Protein AF-A0A919IZ77-F1 (afdb_monomer_lite)

Foldseek 3Di:
DDDFDFDLPPDDDDDDDDDDDDDDPADQADEPCSPVPVVVVQQQVQVCVLPVFFDRKHWNHWYADPQGTKTKIWGWGQDPVRDIWIWIFMWDADPNGTHTQSTITTHHPPDDAKEWEQDDPQSQKIKIFHSPFWKWKFLDWDADPVQHIDTDTDTDDDDSRIDIDGHDRDHQADRMFMDRVQHGHYHSNLVVSQDPVGLVVLAAEEEAPPFDPPPPLDLVPPVPDDPSQHDDGDSPARWYWYWYAWPVRATKTWIWDDHHQFTWIWMDTNDSDIDTQHTDGGPDWQWGQDPPQRFIKTFDVQKWKWWDQPPDDIHGAPDRIHGHGSSTQKMWIGHDVHDIDMDGD

Organism: NCBI:txid113564

Sequence (345 aa):
MLAAGAVALGVAPAAVWRGATAVEPEPSAPGDLGQDREFLGRARKAWTTGFESGSRPRVLWAGHTPAGPAALLTQTAVLGDGRRHSVQGWVRTTGGKLRAVGVVRLVPPGTVVPSALLLGAQRDSLVLADLGRPVELSQDFGIDPAGRPVRNWAPVTSAEGVSIIRLPARTGRLRFGLRSGTERVEIDDLGEMATPTSPGDRRLDRTLPGAGAATGWDVSKLPGYDDPYGYQVQPDLPSWYVRGTLPDRRPLVVQTVPADDGARAFYFLGSGTPHYAGFRPAGEFLRLRLPDQLGIIVGYLNGALRYRAGGGDWLPATGDAALLPAATAQVEITPRGGQPFVTVV

Radius of gyration: 24.14 Å; chains: 1; bounding box: 52×42×70 Å

Secondary structure (DSSP, 8-state):
-----------PPPPP---------PPPPSSTTTT-HHHHHHHHHHHHHH--SSSPPEEEEEE--TTS-EEEEEEEEE-TTS-EEEEEEEEEEETTEEEE-S--EEESTT----EEEEESTT--EEEEE-TTS--EEE---EE-TTS-EE---EEPP-BTTEEEEEPPP-TT----EEEETTEEPEETTHHHHS-SS-TTTTEEEEE-TT----TT--GGGSTT---TT-----TTSPEEEEEEE-TTS-EEEEEEEEETTEEEEEEEESSS-EEEEEEEETTPPEEEEPSTT--EEEE-TT-EEEEEETTS--EEE-SSEEEE-TTEEEEEEE-TTS--EEEE-

Structure (mmCIF, N/CA/C/O backbone):
data_AF-A0A919IZ77-F1
#
_entry.id   AF-A0A919IZ77-F1
#
loop_
_atom_site.group_PDB
_atom_site.id
_atom_site.type_symbol
_atom_site.label_atom_id
_atom_site.label_alt_id
_atom_site.label_comp_id
_atom_site.label_asym_id
_atom_site.label_entity_id
_atom_site.label_seq_id
_atom_site.pdbx_PDB_ins_code
_atom_site.Cartn_x
_atom_site.Cartn_y
_atom_site.Cartn_z
_atom_site.occupancy
_atom_site.B_iso_or_equiv
_atom_site.auth_seq_id
_atom_site.auth_comp_id
_atom_site.auth_asym_id
_atom_site.auth_atom_id
_atom_site.pdbx_PDB_model_num
ATOM 1 N N . MET A 1 1 ? 15.278 17.769 1.092 1.00 24.81 1 MET A N 1
ATOM 2 C CA . MET A 1 1 ? 14.915 16.364 0.812 1.00 24.81 1 MET A CA 1
ATOM 3 C C . MET A 1 1 ? 13.570 16.371 0.107 1.00 24.81 1 MET A C 1
ATOM 5 O O . MET A 1 1 ? 12.566 16.640 0.749 1.00 24.81 1 MET A O 1
ATOM 9 N N . LEU A 1 2 ? 13.560 16.215 -1.217 1.00 25.48 2 LEU A N 1
ATOM 10 C CA . LEU A 1 2 ? 12.326 16.063 -1.992 1.00 25.48 2 LEU A CA 1
ATOM 11 C C . LEU A 1 2 ? 11.955 14.580 -1.945 1.00 25.48 2 LEU A C 1
ATOM 13 O O . LEU A 1 2 ? 12.723 13.757 -2.433 1.00 25.48 2 LEU A O 1
ATOM 17 N N . ALA A 1 3 ? 10.831 14.243 -1.317 1.00 27.14 3 ALA A N 1
ATOM 18 C CA . ALA A 1 3 ? 10.291 12.891 -1.367 1.00 27.14 3 ALA A CA 1
ATOM 19 C C . ALA A 1 3 ? 9.882 12.577 -2.816 1.00 27.14 3 ALA A C 1
ATOM 21 O O . ALA A 1 3 ? 9.116 13.333 -3.420 1.00 27.14 3 ALA A O 1
ATOM 22 N N . ALA A 1 4 ? 10.414 11.492 -3.381 1.00 33.53 4 ALA A N 1
ATOM 23 C CA . ALA A 1 4 ? 9.956 10.946 -4.651 1.00 33.53 4 ALA A CA 1
ATOM 24 C C . ALA A 1 4 ? 8.556 10.352 -4.437 1.00 33.53 4 ALA A C 1
ATOM 26 O O . ALA A 1 4 ? 8.413 9.223 -3.985 1.00 33.53 4 ALA A O 1
ATOM 27 N N . GLY A 1 5 ? 7.515 11.148 -4.674 1.00 32.53 5 GLY A N 1
ATOM 28 C CA . GLY A 1 5 ? 6.141 10.658 -4.684 1.00 32.53 5 GLY A CA 1
ATOM 29 C C . GLY A 1 5 ? 5.803 10.084 -6.055 1.00 32.53 5 GLY A C 1
ATOM 30 O O . GLY A 1 5 ? 5.879 10.808 -7.049 1.00 32.53 5 GLY A O 1
ATOM 31 N N . ALA A 1 6 ? 5.395 8.817 -6.122 1.00 37.06 6 ALA A N 1
ATOM 32 C CA . ALA A 1 6 ? 4.696 8.298 -7.290 1.00 37.06 6 ALA A CA 1
ATOM 33 C C . ALA A 1 6 ? 3.378 9.055 -7.467 1.00 37.06 6 ALA A C 1
ATOM 35 O O . ALA A 1 6 ? 2.433 8.910 -6.691 1.00 37.06 6 ALA A O 1
ATOM 36 N N . VAL A 1 7 ? 3.312 9.885 -8.503 1.00 36.78 7 VAL A N 1
ATOM 37 C CA . VAL A 1 7 ? 2.052 10.452 -8.970 1.00 36.78 7 VAL A CA 1
ATOM 38 C C . VAL A 1 7 ? 1.487 9.464 -9.979 1.00 36.78 7 VAL A C 1
ATOM 40 O O . VAL A 1 7 ? 2.005 9.342 -11.086 1.00 36.78 7 VAL A O 1
ATOM 43 N N . ALA A 1 8 ? 0.414 8.764 -9.608 1.00 36.97 8 ALA A N 1
ATOM 44 C CA . ALA A 1 8 ? -0.431 8.096 -10.587 1.00 36.97 8 ALA A CA 1
ATOM 45 C C . ALA A 1 8 ? -1.096 9.189 -11.435 1.00 36.97 8 ALA A C 1
ATOM 47 O O . ALA A 1 8 ? -2.108 9.773 -11.046 1.00 36.97 8 ALA A O 1
ATOM 48 N N . LEU A 1 9 ? -0.475 9.532 -12.563 1.00 38.06 9 LEU A N 1
ATOM 49 C CA . LEU A 1 9 ? -1.068 10.440 -13.531 1.00 38.06 9 LEU A CA 1
ATOM 50 C C . LEU A 1 9 ? -2.248 9.707 -14.173 1.00 38.06 9 LEU A C 1
ATOM 52 O O . LEU A 1 9 ? -2.076 8.884 -15.068 1.00 38.06 9 LEU A O 1
ATOM 56 N N . GLY A 1 10 ? -3.459 9.996 -13.691 1.00 29.78 10 GLY A N 1
ATOM 57 C CA . GLY A 1 10 ? -4.664 9.734 -14.467 1.00 29.78 10 GLY A CA 1
ATOM 58 C C . GLY A 1 10 ? -4.493 10.408 -15.824 1.00 29.78 10 GLY A C 1
ATOM 59 O O . GLY A 1 10 ? -4.167 11.594 -15.882 1.00 29.78 10 GLY A O 1
ATOM 60 N N . VAL A 1 11 ? -4.622 9.635 -16.902 1.00 33.50 11 VAL A N 1
ATOM 61 C CA . VAL A 1 11 ? -4.374 10.094 -18.272 1.00 33.50 11 VAL A CA 1
ATOM 62 C C . VAL A 1 11 ? -5.357 11.222 -18.604 1.00 33.50 11 VAL A C 1
ATOM 64 O O . VAL A 1 11 ? -6.510 10.972 -18.948 1.00 33.50 11 VAL A O 1
ATOM 67 N N . ALA A 1 12 ? -4.925 12.473 -18.456 1.00 30.59 12 ALA A N 1
ATOM 68 C CA . ALA A 1 12 ? -5.632 13.643 -18.963 1.00 30.59 12 ALA A CA 1
ATOM 69 C C . ALA A 1 12 ? -5.233 13.877 -20.435 1.00 30.59 12 ALA A C 1
ATOM 71 O O . ALA A 1 12 ? -4.101 13.559 -20.809 1.00 30.59 12 ALA A O 1
ATOM 72 N N . PRO A 1 13 ? -6.129 14.412 -21.286 1.00 33.44 13 PRO A N 1
ATOM 73 C CA . PRO A 1 13 ? -5.848 14.585 -22.708 1.00 33.44 13 PRO A CA 1
ATOM 74 C C . PRO A 1 13 ? -4.712 15.588 -22.963 1.00 33.44 13 PRO A C 1
ATOM 76 O O . PRO A 1 13 ? -4.529 16.565 -22.235 1.00 33.44 13 PRO A O 1
ATOM 79 N N . ALA A 1 14 ? -3.947 15.297 -24.017 1.00 36.03 14 ALA A N 1
ATOM 80 C CA . ALA A 1 14 ? -2.651 15.874 -24.345 1.00 36.03 14 ALA A CA 1
ATOM 81 C C . ALA A 1 14 ? -2.673 17.389 -24.615 1.00 36.03 14 ALA A C 1
ATOM 83 O O . ALA A 1 14 ? -3.416 17.884 -25.462 1.00 36.03 14 ALA A O 1
ATOM 84 N N . ALA A 1 15 ? -1.764 18.115 -23.960 1.00 32.59 15 ALA A N 1
ATOM 85 C CA . ALA A 1 15 ? -1.297 19.415 -24.429 1.00 32.59 15 ALA A CA 1
ATOM 86 C C . ALA A 1 15 ? -0.142 19.208 -25.426 1.00 32.59 15 ALA A C 1
ATOM 88 O O . ALA A 1 15 ? 0.755 18.398 -25.193 1.00 32.59 15 ALA A O 1
ATOM 89 N N . VAL A 1 16 ? -0.176 19.931 -26.546 1.00 31.88 16 VAL A N 1
ATOM 90 C CA . VAL A 1 16 ? 0.805 19.846 -27.641 1.00 31.88 16 VAL A CA 1
ATOM 91 C C . VAL A 1 16 ? 2.065 20.647 -27.284 1.00 31.88 16 VAL A C 1
ATOM 93 O O . VAL A 1 16 ? 1.973 21.848 -27.043 1.00 31.88 16 VAL A O 1
ATOM 96 N N . TRP A 1 17 ? 3.249 20.022 -27.315 1.00 39.59 17 TRP A N 1
ATOM 97 C CA . TRP A 1 17 ? 4.538 20.673 -27.012 1.00 39.59 17 TRP A CA 1
ATOM 98 C C . TRP A 1 17 ? 5.604 20.360 -28.078 1.00 39.59 17 TRP A C 1
ATOM 100 O O . TRP A 1 17 ? 5.714 19.223 -28.534 1.00 39.59 17 TRP A O 1
ATOM 110 N N . ARG A 1 18 ? 6.390 21.368 -28.500 1.00 35.78 18 ARG A N 1
ATOM 111 C CA . ARG A 1 18 ? 7.425 21.252 -29.556 1.00 35.78 18 ARG A CA 1
ATOM 112 C C . ARG A 1 18 ? 8.800 20.881 -28.982 1.00 35.78 18 ARG A C 1
ATOM 114 O O . ARG A 1 18 ? 9.203 21.407 -27.950 1.00 35.78 18 ARG A O 1
ATOM 121 N N . GLY A 1 19 ? 9.492 19.971 -29.673 1.00 36.22 19 GLY A N 1
ATOM 122 C CA . GLY A 1 19 ? 10.667 19.244 -29.182 1.00 36.22 19 GLY A CA 1
ATOM 123 C C . GLY A 1 19 ? 12.045 19.871 -29.421 1.00 36.22 19 GLY A C 1
ATOM 124 O O . GLY A 1 19 ? 12.189 20.949 -29.991 1.00 36.22 19 GLY A O 1
ATOM 125 N N . ALA A 1 20 ? 13.065 19.120 -28.997 1.00 34.06 20 ALA A N 1
ATOM 126 C CA . ALA A 1 20 ? 14.478 19.350 -29.279 1.00 34.06 20 ALA A CA 1
ATOM 127 C C . ALA A 1 20 ? 15.134 18.039 -29.750 1.00 34.06 20 ALA A C 1
ATOM 129 O O . ALA A 1 20 ? 14.910 16.976 -29.166 1.00 34.06 20 ALA A O 1
ATOM 130 N N . THR A 1 21 ? 15.946 18.132 -30.803 1.00 43.16 21 THR A N 1
ATOM 131 C CA . THR A 1 21 ? 16.710 17.040 -31.422 1.00 43.16 21 THR A CA 1
ATOM 132 C C . THR A 1 21 ? 18.207 17.173 -31.156 1.00 43.16 21 THR A C 1
ATOM 134 O O . THR A 1 21 ? 18.802 18.183 -31.520 1.00 43.16 21 THR A O 1
ATOM 137 N N . ALA A 1 22 ? 18.811 16.098 -30.649 1.00 39.00 22 ALA A N 1
ATOM 138 C CA . ALA A 1 22 ? 20.124 15.586 -31.049 1.00 39.00 22 ALA A CA 1
ATOM 139 C C . ALA A 1 22 ? 20.137 14.078 -30.732 1.00 39.00 22 ALA A C 1
ATOM 141 O O . ALA A 1 22 ? 19.732 13.674 -29.642 1.00 39.00 22 ALA A O 1
ATOM 142 N N . VAL A 1 23 ? 20.515 13.238 -31.700 1.00 46.69 23 VAL A N 1
ATOM 143 C CA . VAL A 1 23 ? 20.646 11.784 -31.516 1.00 46.69 23 VAL A CA 1
ATOM 144 C C . VAL A 1 23 ? 22.128 11.492 -31.328 1.00 46.69 23 VAL A C 1
ATOM 146 O O . VAL A 1 23 ? 22.841 11.278 -32.304 1.00 46.69 23 VAL A O 1
ATOM 149 N N . GLU A 1 24 ? 22.603 11.516 -30.085 1.00 50.25 24 GLU A N 1
ATOM 150 C CA . GLU A 1 24 ? 23.851 10.819 -29.772 1.00 50.25 24 GLU A CA 1
ATOM 151 C C . GLU A 1 24 ? 23.646 9.310 -29.990 1.00 50.25 24 GLU A C 1
ATOM 153 O O . GLU A 1 24 ? 22.543 8.800 -29.738 1.00 50.25 24 GLU A O 1
ATOM 158 N N . PRO A 1 25 ? 24.666 8.581 -30.481 1.00 55.47 25 PRO A N 1
ATOM 159 C CA . PRO A 1 25 ? 24.618 7.130 -30.519 1.00 55.47 25 PRO A CA 1
ATOM 160 C C . PRO A 1 25 ? 24.459 6.618 -29.087 1.00 55.47 25 PRO A C 1
ATOM 162 O O . PRO A 1 25 ? 25.334 6.781 -28.240 1.00 55.47 25 PRO A O 1
ATOM 165 N N . GLU A 1 26 ? 23.295 6.038 -28.815 1.00 64.88 26 GLU A N 1
ATOM 166 C CA . GLU A 1 26 ? 22.989 5.472 -27.510 1.00 64.88 26 GLU A CA 1
ATOM 167 C C . GLU A 1 26 ? 23.946 4.301 -27.244 1.00 64.88 26 GLU A C 1
ATOM 169 O O . GLU A 1 26 ? 24.077 3.427 -28.111 1.00 64.88 26 GLU A O 1
ATOM 174 N N . PRO A 1 27 ? 24.601 4.245 -26.070 1.00 73.50 27 PRO A N 1
ATOM 175 C CA . PRO A 1 27 ? 25.315 3.045 -25.671 1.00 73.50 27 PRO A CA 1
ATOM 176 C C . PRO A 1 27 ? 24.337 1.870 -25.654 1.00 73.50 27 PRO A C 1
ATOM 178 O O . PRO A 1 27 ? 23.147 2.037 -25.365 1.00 73.50 27 PRO A O 1
ATOM 181 N N . SER A 1 28 ? 24.837 0.680 -25.973 1.00 80.81 28 SER A N 1
ATOM 182 C CA . SER A 1 28 ? 24.035 -0.531 -25.879 1.00 80.81 28 SER A CA 1
ATOM 183 C C . SER A 1 28 ? 23.464 -0.695 -24.480 1.00 80.81 28 SER A C 1
ATOM 185 O O . SER A 1 28 ? 24.184 -0.519 -23.492 1.00 80.81 28 SER A O 1
ATOM 187 N N . ALA A 1 29 ? 22.182 -1.042 -24.403 1.00 88.38 29 ALA A N 1
ATOM 188 C CA . ALA A 1 29 ? 21.572 -1.351 -23.125 1.00 88.38 29 ALA A CA 1
ATOM 189 C C . ALA A 1 29 ? 22.149 -2.677 -22.589 1.00 88.38 29 ALA A C 1
ATOM 191 O O . ALA A 1 29 ? 22.508 -3.543 -23.388 1.00 88.38 29 ALA A O 1
ATOM 192 N N . PRO A 1 30 ? 22.248 -2.851 -21.264 1.00 92.31 30 PRO A N 1
ATOM 193 C CA . PRO A 1 30 ? 22.456 -4.165 -20.666 1.00 92.31 30 PRO A CA 1
ATOM 194 C C . PRO A 1 30 ? 21.273 -5.105 -20.956 1.00 92.31 30 PRO A C 1
ATOM 196 O O . PRO A 1 30 ? 20.166 -4.653 -21.281 1.00 92.31 30 PRO A O 1
ATOM 199 N N . GLY A 1 31 ? 21.508 -6.404 -20.788 1.00 93.62 31 GLY A N 1
ATOM 200 C CA . GLY A 1 31 ? 20.573 -7.489 -21.050 1.00 93.62 31 GLY A CA 1
ATOM 201 C C . GLY A 1 31 ? 20.763 -8.147 -22.419 1.00 93.62 31 GLY A C 1
ATOM 202 O O . GLY A 1 31 ? 21.354 -7.593 -23.350 1.00 93.62 31 GLY A O 1
ATOM 203 N N . ASP A 1 32 ? 20.223 -9.356 -22.559 1.00 95.69 32 ASP A N 1
ATOM 204 C CA . ASP A 1 32 ? 20.381 -10.202 -23.746 1.00 95.69 32 ASP A CA 1
ATOM 205 C C . ASP A 1 32 ? 19.643 -9.675 -24.992 1.00 95.69 32 ASP A C 1
ATOM 207 O O . ASP A 1 32 ? 19.967 -10.066 -26.113 1.00 95.69 32 ASP A O 1
ATOM 211 N N . LEU A 1 33 ? 18.711 -8.730 -24.825 1.00 96.62 33 LEU A N 1
ATOM 212 C CA . LEU A 1 33 ? 18.073 -7.979 -25.916 1.00 96.62 33 LEU A CA 1
ATOM 213 C C . LEU A 1 33 ? 18.648 -6.563 -26.085 1.00 96.62 33 LEU A C 1
ATOM 215 O O . LEU A 1 33 ? 18.158 -5.779 -26.901 1.00 96.62 33 LEU A O 1
ATOM 219 N N . GLY A 1 34 ? 19.703 -6.220 -25.346 1.00 95.44 34 GLY A N 1
ATOM 220 C CA . GLY A 1 34 ? 20.310 -4.890 -25.318 1.00 95.44 34 GLY A CA 1
ATOM 221 C C . GLY A 1 34 ? 20.949 -4.423 -26.631 1.00 95.44 34 GLY A C 1
ATOM 222 O O . GLY A 1 34 ? 21.190 -3.227 -26.812 1.00 95.44 34 GLY A O 1
ATOM 223 N N . GLN A 1 35 ? 21.176 -5.352 -27.567 1.00 95.44 35 GLN A N 1
ATOM 224 C CA . GLN A 1 35 ? 21.687 -5.096 -28.922 1.00 95.44 35 GLN A CA 1
ATOM 225 C C . GLN A 1 35 ? 20.638 -5.331 -30.022 1.00 95.44 35 GLN A C 1
ATOM 227 O O . GLN A 1 35 ? 20.889 -5.018 -31.190 1.00 95.44 35 GLN A O 1
ATOM 232 N N . ASP A 1 36 ? 19.466 -5.876 -29.683 1.00 96.44 36 ASP A N 1
ATOM 233 C CA . ASP A 1 36 ? 18.410 -6.174 -30.651 1.00 96.44 36 ASP A CA 1
ATOM 234 C C . ASP A 1 36 ? 17.716 -4.874 -31.081 1.00 96.44 36 ASP A C 1
ATOM 236 O O . ASP A 1 36 ? 16.772 -4.379 -30.460 1.00 96.44 36 ASP A O 1
ATOM 240 N N . ARG A 1 37 ? 18.198 -4.291 -32.183 1.00 95.69 37 ARG A N 1
ATOM 241 C CA . ARG A 1 37 ? 17.687 -3.019 -32.711 1.00 95.69 37 ARG A CA 1
ATOM 242 C C . ARG A 1 37 ? 16.193 -3.062 -33.027 1.00 95.69 37 ARG A C 1
ATOM 244 O O . ARG A 1 37 ? 15.524 -2.038 -32.863 1.00 95.69 37 ARG A O 1
ATOM 251 N N . GLU A 1 38 ? 15.668 -4.206 -33.464 1.00 96.00 38 GLU A N 1
ATOM 252 C CA . GLU A 1 38 ? 14.247 -4.351 -33.774 1.00 96.00 38 GLU A CA 1
ATOM 253 C C . GLU A 1 38 ? 13.421 -4.314 -32.487 1.00 96.00 38 GLU A C 1
ATOM 255 O O . GLU A 1 38 ? 12.475 -3.526 -32.372 1.00 96.00 38 GLU A O 1
ATOM 260 N N . PHE A 1 39 ? 13.802 -5.112 -31.486 1.00 96.88 39 PHE A N 1
ATOM 261 C CA . PHE A 1 39 ? 13.156 -5.101 -30.179 1.00 96.88 39 PHE A CA 1
ATOM 262 C C . PHE A 1 39 ? 13.206 -3.714 -29.532 1.00 96.88 39 PHE A C 1
ATOM 264 O O . PHE A 1 39 ? 12.162 -3.176 -29.155 1.00 96.88 39 PHE A O 1
ATOM 271 N N . LEU A 1 40 ? 14.384 -3.090 -29.473 1.00 96.50 40 LEU A N 1
ATOM 272 C CA . LEU A 1 40 ? 14.557 -1.767 -28.873 1.00 96.50 40 LEU A CA 1
ATOM 273 C C . LEU A 1 40 ? 13.746 -0.689 -29.616 1.00 96.50 40 LEU A C 1
ATOM 275 O O . LEU A 1 40 ? 13.263 0.264 -28.999 1.00 96.50 40 LEU A O 1
ATOM 279 N N . GLY A 1 41 ? 13.581 -0.812 -30.936 1.00 96.06 41 GLY A N 1
ATOM 280 C CA . GLY A 1 41 ? 12.701 0.052 -31.727 1.00 96.06 41 GLY A CA 1
ATOM 281 C C . GLY A 1 41 ? 11.228 -0.113 -31.341 1.00 96.06 41 GLY A C 1
ATOM 282 O O . GLY A 1 41 ? 10.536 0.877 -31.082 1.00 96.06 41 GLY A O 1
ATOM 283 N N . ARG A 1 42 ? 10.752 -1.361 -31.226 1.00 97.19 42 ARG A N 1
ATOM 284 C CA . ARG A 1 42 ? 9.376 -1.665 -30.798 1.00 97.19 42 ARG A CA 1
ATOM 285 C C . ARG A 1 42 ? 9.108 -1.241 -29.351 1.00 97.19 42 ARG A C 1
ATOM 287 O O . ARG A 1 42 ? 8.032 -0.711 -29.081 1.00 97.19 42 ARG A O 1
ATOM 294 N N . ALA A 1 43 ? 10.072 -1.413 -28.447 1.00 96.81 43 ALA A N 1
ATOM 295 C CA . ALA A 1 43 ? 9.956 -1.005 -27.049 1.00 96.81 43 ALA A CA 1
ATOM 296 C C . ALA A 1 43 ? 9.812 0.518 -26.912 1.00 96.81 43 ALA A C 1
ATOM 298 O O . ALA A 1 43 ? 8.885 0.987 -26.253 1.00 96.81 43 ALA A O 1
ATOM 299 N N . ARG A 1 44 ? 10.648 1.301 -27.613 1.00 96.00 44 ARG A N 1
ATOM 300 C CA . ARG A 1 44 ? 10.515 2.768 -27.645 1.00 96.00 44 ARG A CA 1
ATOM 301 C C . ARG A 1 44 ? 9.177 3.206 -28.238 1.00 96.00 44 ARG A C 1
ATOM 303 O O . ARG A 1 44 ? 8.544 4.093 -27.682 1.00 96.00 44 ARG A O 1
ATOM 310 N N . LYS A 1 45 ? 8.711 2.561 -29.314 1.00 95.69 45 LYS A N 1
ATOM 311 C CA . LYS A 1 45 ? 7.390 2.844 -29.900 1.00 95.69 45 LYS A CA 1
ATOM 312 C C . LYS A 1 45 ? 6.250 2.569 -28.910 1.00 95.69 45 LYS A C 1
ATOM 314 O O . LYS A 1 45 ? 5.319 3.366 -28.812 1.00 95.69 45 LYS A O 1
ATOM 319 N N . ALA A 1 46 ? 6.313 1.455 -28.180 1.00 95.56 46 ALA A N 1
ATOM 320 C CA . ALA A 1 46 ? 5.329 1.125 -27.150 1.00 95.56 46 ALA A CA 1
ATOM 321 C C . ALA A 1 46 ? 5.343 2.152 -26.007 1.00 95.56 46 ALA A C 1
ATOM 323 O O . ALA A 1 46 ? 4.279 2.578 -25.565 1.00 95.56 46 ALA A O 1
ATOM 324 N N . TRP A 1 47 ? 6.533 2.594 -25.589 1.00 94.69 47 TRP A N 1
ATOM 325 C CA . TRP A 1 47 ? 6.704 3.664 -24.609 1.00 94.69 47 TRP A CA 1
ATOM 326 C C . TRP A 1 47 ? 6.083 4.982 -25.072 1.00 94.69 47 TRP A C 1
ATOM 328 O O . TRP A 1 47 ? 5.233 5.524 -24.376 1.00 94.69 47 TRP A O 1
ATOM 338 N N . THR A 1 48 ? 6.419 5.469 -26.272 1.00 92.88 48 THR A N 1
ATOM 339 C CA . THR A 1 48 ? 5.895 6.753 -26.770 1.00 92.88 48 THR A CA 1
ATOM 340 C C . THR A 1 48 ? 4.393 6.731 -27.034 1.00 92.88 48 THR A C 1
ATOM 342 O O . THR A 1 48 ? 3.763 7.776 -27.010 1.00 92.88 48 THR A O 1
ATOM 345 N N . THR A 1 49 ? 3.808 5.552 -27.279 1.00 88.25 49 THR A N 1
ATOM 346 C CA . THR A 1 49 ? 2.345 5.402 -27.388 1.00 88.25 49 THR A CA 1
ATOM 347 C C . THR A 1 49 ? 1.655 5.640 -26.038 1.00 88.25 49 THR A C 1
ATOM 349 O O . THR A 1 49 ? 0.522 6.103 -26.009 1.00 88.25 49 THR A O 1
ATOM 352 N N . GLY A 1 50 ? 2.321 5.320 -24.921 1.00 80.19 50 GLY A N 1
ATOM 353 C CA . GLY A 1 50 ? 1.839 5.641 -23.573 1.00 80.19 50 GLY A CA 1
ATOM 354 C C . GLY A 1 50 ? 2.259 7.032 -23.083 1.00 80.19 50 GLY A C 1
ATOM 355 O O . GLY A 1 50 ? 1.568 7.618 -22.258 1.00 80.19 50 GLY A O 1
ATOM 356 N N . PHE A 1 51 ? 3.373 7.560 -23.605 1.00 80.12 51 PHE A N 1
ATOM 357 C CA . PHE A 1 51 ? 4.015 8.805 -23.175 1.00 80.12 51 PHE A CA 1
ATOM 358 C C . PHE A 1 51 ? 4.477 9.620 -24.387 1.00 80.12 51 PHE A C 1
ATOM 360 O O . PHE A 1 51 ? 5.626 9.539 -24.826 1.00 80.12 51 PHE A O 1
ATOM 367 N N . GLU A 1 52 ? 3.560 10.404 -24.952 1.00 77.62 52 GLU A N 1
ATOM 368 C CA . GLU A 1 52 ? 3.792 11.130 -26.209 1.00 77.62 52 GLU A CA 1
ATOM 369 C C . GLU A 1 52 ? 4.789 12.295 -26.076 1.00 77.62 52 GLU A C 1
ATOM 371 O O . GLU A 1 52 ? 5.323 12.771 -27.079 1.00 77.62 52 GLU A O 1
ATOM 376 N N . SER A 1 53 ? 5.068 12.761 -24.855 1.00 76.88 53 SER A N 1
ATOM 377 C CA . SER A 1 53 ? 5.861 13.965 -24.601 1.00 76.88 53 SER A CA 1
ATOM 378 C C . SER A 1 53 ? 7.221 13.669 -23.964 1.00 76.88 53 SER A C 1
ATOM 380 O O . SER A 1 53 ? 7.342 12.914 -23.003 1.00 76.88 53 SER A O 1
ATOM 382 N N . GLY A 1 54 ? 8.269 14.315 -24.487 1.00 83.44 54 GLY A N 1
ATOM 383 C CA . GLY A 1 54 ? 9.611 14.300 -23.903 1.00 83.44 54 GLY A CA 1
ATOM 384 C C . GLY A 1 54 ? 10.737 14.125 -24.920 1.00 83.44 54 GLY A C 1
ATOM 385 O O . GLY A 1 54 ? 10.537 14.203 -26.132 1.00 83.44 54 GLY A O 1
ATOM 386 N N . SER A 1 55 ? 11.948 13.894 -24.412 1.00 88.56 55 SER A N 1
ATOM 387 C CA . SER A 1 55 ? 13.122 13.530 -25.207 1.00 88.56 55 SER A CA 1
ATOM 388 C C . SER A 1 55 ? 12.916 12.191 -25.917 1.00 88.56 55 SER A C 1
ATOM 390 O O . SER A 1 55 ? 11.935 11.490 -25.695 1.00 88.56 55 SER A O 1
ATOM 392 N N . ARG A 1 56 ? 13.873 11.759 -26.737 1.00 91.62 56 ARG A N 1
ATOM 393 C CA . ARG A 1 56 ? 13.896 10.360 -27.177 1.00 91.62 56 ARG A CA 1
ATOM 394 C C . ARG A 1 56 ? 13.982 9.436 -25.942 1.00 91.62 56 ARG A C 1
ATOM 396 O O . ARG A 1 56 ? 14.837 9.700 -25.092 1.00 91.62 56 ARG A O 1
ATOM 403 N N . PRO A 1 57 ? 13.137 8.391 -25.817 1.00 93.81 57 PRO A N 1
ATOM 404 C CA . PRO A 1 57 ? 13.258 7.427 -24.730 1.00 93.81 57 PRO A CA 1
ATOM 405 C C . PRO A 1 57 ? 14.564 6.646 -24.846 1.00 93.81 57 PRO A C 1
ATOM 407 O O . PRO A 1 57 ? 14.898 6.133 -25.923 1.00 93.81 57 PRO A O 1
ATOM 410 N N . ARG A 1 58 ? 15.270 6.546 -23.725 1.00 94.38 58 ARG A N 1
ATOM 411 C CA . ARG A 1 58 ? 16.482 5.756 -23.561 1.00 94.38 58 ARG A CA 1
ATOM 412 C C . ARG A 1 58 ? 16.155 4.409 -22.936 1.00 94.38 58 ARG A C 1
ATOM 414 O O . ARG A 1 58 ? 15.365 4.344 -21.997 1.00 94.38 58 ARG A O 1
ATOM 421 N N . VAL A 1 59 ? 16.775 3.346 -23.437 1.00 95.44 59 VAL A N 1
ATOM 422 C CA . VAL A 1 59 ? 16.623 2.004 -22.856 1.00 95.44 59 VAL A CA 1
ATOM 423 C C . VAL A 1 59 ? 17.692 1.803 -21.782 1.00 95.44 59 VAL A C 1
ATOM 425 O O . VAL A 1 59 ? 18.883 1.923 -22.056 1.00 95.44 59 VAL A O 1
ATOM 428 N N . LEU A 1 60 ? 17.258 1.545 -20.549 1.00 94.69 60 LEU A N 1
ATOM 429 C CA . LEU A 1 60 ? 18.127 1.292 -19.397 1.00 94.69 60 LEU A CA 1
ATOM 430 C C . LEU A 1 60 ? 18.498 -0.185 -19.264 1.00 94.69 60 LEU A C 1
ATOM 432 O O . LEU A 1 60 ? 19.583 -0.482 -18.786 1.00 94.69 60 LEU A O 1
ATOM 436 N N . TRP A 1 61 ? 17.607 -1.083 -19.684 1.00 96.19 61 TRP A N 1
ATOM 437 C CA . TRP A 1 61 ? 17.820 -2.529 -19.744 1.00 96.19 61 TRP A CA 1
ATOM 438 C C . TRP A 1 61 ? 16.817 -3.159 -20.714 1.00 96.19 61 TRP A C 1
ATOM 440 O O . TRP A 1 61 ? 15.693 -2.661 -20.842 1.00 96.19 61 TRP A O 1
ATOM 450 N N . ALA A 1 62 ? 17.199 -4.248 -21.378 1.00 97.00 62 ALA A N 1
ATOM 451 C CA . ALA A 1 62 ? 16.327 -5.013 -22.262 1.00 97.00 62 ALA A CA 1
ATOM 452 C C . ALA A 1 62 ? 16.673 -6.503 -22.226 1.00 97.00 62 ALA A C 1
ATOM 454 O O . ALA A 1 62 ? 17.800 -6.876 -22.545 1.00 97.00 62 ALA A O 1
ATOM 455 N N . GLY A 1 63 ? 15.694 -7.361 -21.936 1.00 96.44 63 GLY A N 1
ATOM 456 C CA . GLY A 1 63 ? 15.951 -8.795 -21.943 1.00 96.44 63 GLY A CA 1
ATOM 457 C C . GLY A 1 63 ? 14.734 -9.707 -21.942 1.00 96.44 63 GLY A C 1
ATOM 458 O O . GLY A 1 63 ? 13.578 -9.269 -21.854 1.00 96.44 63 GLY A O 1
ATOM 459 N N . HIS A 1 64 ? 15.006 -11.004 -22.071 1.00 96.50 64 HIS A N 1
ATOM 460 C CA . HIS A 1 64 ? 13.993 -12.045 -21.961 1.00 96.50 64 HIS A CA 1
ATOM 461 C C . HIS A 1 64 ? 13.597 -12.285 -20.504 1.00 96.50 64 HIS A C 1
ATOM 463 O O . HIS A 1 64 ? 14.410 -12.267 -19.583 1.00 96.50 64 HIS A O 1
ATOM 469 N N . THR A 1 65 ? 12.311 -12.554 -20.298 1.00 95.31 65 THR A N 1
ATOM 470 C CA . THR A 1 65 ? 11.751 -12.935 -19.000 1.00 95.31 65 THR A CA 1
ATOM 471 C C . THR A 1 65 ? 10.850 -14.158 -19.180 1.00 95.31 65 THR A C 1
ATOM 473 O O . THR A 1 65 ? 10.436 -14.443 -20.310 1.00 95.31 65 THR A O 1
ATOM 476 N N . PRO A 1 66 ? 10.452 -14.848 -18.096 1.00 92.44 66 PRO A N 1
ATOM 477 C CA . PRO A 1 66 ? 9.497 -15.953 -18.185 1.00 92.44 66 PRO A CA 1
ATOM 478 C C . PRO A 1 66 ? 8.155 -15.591 -18.848 1.00 92.44 66 PRO A C 1
ATOM 480 O O . PRO A 1 66 ? 7.482 -16.468 -19.380 1.00 92.44 66 PRO A O 1
ATOM 483 N N . ALA A 1 67 ? 7.761 -14.311 -18.847 1.00 91.44 67 ALA A N 1
ATOM 484 C CA . ALA A 1 67 ? 6.525 -13.829 -19.477 1.00 91.44 67 ALA A CA 1
ATOM 485 C C . ALA A 1 67 ? 6.746 -13.184 -20.860 1.00 91.44 67 ALA A C 1
ATOM 487 O O . ALA A 1 67 ? 5.843 -12.541 -21.400 1.00 91.44 67 ALA A O 1
ATOM 488 N N . GLY A 1 68 ? 7.941 -13.344 -21.427 1.00 94.69 68 GLY A N 1
ATOM 489 C CA . GLY A 1 68 ? 8.346 -12.763 -22.700 1.00 94.69 68 GLY A CA 1
ATOM 490 C C . GLY A 1 68 ? 9.247 -11.531 -22.555 1.00 94.69 68 GLY A C 1
ATOM 491 O O . GLY A 1 68 ? 9.620 -11.148 -21.445 1.00 94.69 68 GLY A O 1
ATOM 492 N N . PRO A 1 69 ? 9.630 -10.910 -23.680 1.00 96.81 69 PRO A N 1
ATOM 493 C CA . PRO A 1 69 ? 10.530 -9.762 -23.689 1.00 96.81 69 PRO A CA 1
ATOM 494 C C . PRO A 1 69 ? 10.006 -8.571 -22.879 1.00 96.81 69 PRO A C 1
ATOM 496 O O . PRO A 1 69 ? 8.809 -8.244 -22.938 1.00 96.81 69 PRO A O 1
ATOM 499 N N . ALA A 1 70 ? 10.918 -7.903 -22.174 1.00 97.25 70 ALA A N 1
ATOM 500 C CA . ALA A 1 70 ? 10.661 -6.681 -21.422 1.00 97.25 70 ALA A CA 1
ATOM 501 C C . ALA A 1 70 ? 11.843 -5.704 -21.523 1.00 97.25 70 ALA A C 1
ATOM 503 O O . ALA A 1 70 ? 12.968 -6.085 -21.845 1.00 97.25 70 ALA A O 1
ATOM 504 N N . ALA A 1 71 ? 11.575 -4.429 -21.260 1.00 97.19 71 ALA A N 1
ATOM 505 C CA . ALA A 1 71 ? 12.583 -3.381 -21.217 1.00 97.19 71 ALA A CA 1
ATOM 506 C C . ALA A 1 71 ? 12.245 -2.350 -20.139 1.00 97.19 71 ALA A C 1
ATOM 508 O O . ALA A 1 71 ? 11.073 -2.041 -19.920 1.00 97.19 71 ALA A O 1
ATOM 509 N N . LEU A 1 72 ? 13.273 -1.785 -19.514 1.00 96.31 72 LEU A N 1
ATOM 510 C CA . LEU A 1 72 ? 13.160 -0.607 -18.662 1.00 96.31 72 LEU A CA 1
ATOM 511 C C . LEU A 1 72 ? 13.605 0.612 -19.463 1.00 96.31 72 LEU A C 1
ATOM 513 O O . LEU A 1 72 ? 14.673 0.597 -20.079 1.00 96.31 72 LEU A O 1
ATOM 517 N N . LEU A 1 73 ? 12.798 1.667 -19.463 1.00 96.00 73 LEU A N 1
ATOM 518 C CA . LEU A 1 73 ? 13.073 2.888 -20.208 1.00 96.00 73 LEU A CA 1
ATOM 519 C C . LEU A 1 73 ? 13.063 4.109 -19.294 1.00 96.00 73 LEU A C 1
ATOM 521 O O . LEU A 1 73 ? 12.429 4.122 -18.238 1.00 96.00 73 LEU A O 1
ATOM 525 N N . THR A 1 74 ? 13.764 5.148 -19.739 1.00 94.25 74 THR A N 1
ATOM 526 C CA . THR A 1 74 ? 13.688 6.489 -19.166 1.00 94.25 74 THR A CA 1
ATOM 527 C C . THR A 1 74 ? 13.559 7.544 -20.258 1.00 94.25 74 THR A C 1
ATOM 529 O O . THR A 1 74 ? 14.078 7.382 -21.363 1.00 94.25 74 THR A O 1
ATOM 532 N N . GLN A 1 75 ? 12.875 8.641 -19.970 1.00 93.25 75 GLN A N 1
ATOM 533 C CA . GLN A 1 75 ? 12.688 9.761 -20.884 1.00 93.25 75 GLN A CA 1
ATOM 534 C C . GLN A 1 75 ? 12.680 11.065 -20.094 1.00 93.25 75 GLN A C 1
ATOM 536 O O . GLN A 1 75 ? 12.062 11.145 -19.040 1.00 93.25 75 GLN A O 1
ATOM 541 N N . THR A 1 76 ? 13.323 12.118 -20.590 1.00 92.69 76 THR A N 1
ATOM 542 C CA . THR A 1 76 ? 13.186 13.444 -19.976 1.00 92.69 76 THR A CA 1
ATOM 543 C C . THR A 1 76 ? 11.900 14.093 -20.472 1.00 92.69 76 THR A C 1
ATOM 545 O O . THR A 1 76 ? 11.758 14.317 -21.671 1.00 92.69 76 THR A O 1
ATOM 548 N N . ALA A 1 77 ? 10.987 14.440 -19.571 1.00 90.31 77 ALA A N 1
ATOM 549 C CA . ALA A 1 77 ? 9.763 15.178 -19.865 1.00 90.31 77 ALA A CA 1
ATOM 550 C C . ALA A 1 77 ? 9.799 16.577 -19.234 1.00 90.31 77 ALA A C 1
ATOM 552 O O . ALA A 1 77 ? 10.501 16.819 -18.250 1.00 90.31 77 ALA A O 1
ATOM 553 N N . VAL A 1 78 ? 9.037 17.506 -19.810 1.00 87.62 78 VAL A N 1
ATOM 554 C CA . VAL A 1 78 ? 8.752 18.818 -19.216 1.00 87.62 78 VAL A CA 1
ATOM 555 C C . VAL A 1 78 ? 7.317 18.766 -18.711 1.00 87.62 78 VAL A C 1
ATOM 557 O O . VAL A 1 78 ? 6.410 18.490 -19.494 1.00 87.62 78 VAL A O 1
ATOM 560 N N . LEU A 1 79 ? 7.114 18.968 -17.411 1.00 85.00 79 LEU A N 1
ATOM 561 C CA . LEU A 1 79 ? 5.776 18.969 -16.819 1.00 85.00 79 LEU A CA 1
ATOM 562 C C . LEU A 1 79 ? 5.074 20.312 -17.062 1.00 85.00 79 LEU A C 1
ATOM 564 O O . LEU A 1 79 ? 5.683 21.273 -17.529 1.00 85.00 79 LEU A O 1
ATOM 568 N N . GLY A 1 80 ? 3.780 20.393 -16.734 1.00 83.56 80 GLY A N 1
ATOM 569 C CA . GLY A 1 80 ? 2.972 21.604 -16.943 1.00 83.56 80 GLY A CA 1
ATOM 570 C C . GLY A 1 80 ? 3.482 22.855 -16.211 1.00 83.56 80 GLY A C 1
ATOM 571 O O . GLY A 1 80 ? 3.110 23.965 -16.573 1.00 83.56 80 GLY A O 1
ATOM 572 N N . ASP A 1 81 ? 4.360 22.690 -15.221 1.00 86.75 81 ASP A N 1
ATOM 573 C CA . ASP A 1 81 ? 5.043 23.773 -14.503 1.00 86.75 81 ASP A CA 1
ATOM 574 C C . ASP A 1 81 ? 6.379 24.202 -15.149 1.00 86.75 81 ASP A C 1
ATOM 576 O O . ASP A 1 81 ? 7.122 25.000 -14.579 1.00 86.75 81 ASP A O 1
ATOM 580 N N . GLY A 1 82 ? 6.714 23.653 -16.320 1.00 88.81 82 GLY A N 1
ATOM 581 C CA . GLY A 1 82 ? 7.951 23.929 -17.046 1.00 88.81 82 GLY A CA 1
ATOM 582 C C . GLY A 1 82 ? 9.194 23.233 -16.481 1.00 88.81 82 GLY A C 1
ATOM 583 O O . GLY A 1 82 ? 10.267 23.327 -17.086 1.00 88.81 82 GLY A O 1
ATOM 584 N N . ARG A 1 83 ? 9.096 22.511 -15.356 1.00 90.38 83 ARG A N 1
ATOM 585 C CA . ARG A 1 83 ? 10.236 21.782 -14.789 1.00 90.38 83 ARG A CA 1
ATOM 586 C C . ARG A 1 83 ? 10.511 20.519 -15.590 1.00 90.38 83 ARG A C 1
ATOM 588 O O . ARG A 1 83 ? 9.606 19.812 -16.035 1.00 90.38 83 ARG A O 1
ATOM 595 N N . ARG A 1 84 ? 11.801 20.225 -15.757 1.00 91.38 84 ARG A N 1
ATOM 596 C CA . ARG A 1 84 ? 12.265 18.969 -16.349 1.00 91.38 84 ARG A CA 1
ATOM 597 C C . ARG A 1 84 ? 12.248 17.877 -15.294 1.00 91.38 84 ARG A C 1
ATOM 599 O O . ARG A 1 84 ? 12.721 18.091 -14.181 1.00 91.38 84 ARG A O 1
ATOM 606 N N . HIS A 1 85 ? 11.773 16.706 -15.684 1.00 91.31 85 HIS A N 1
ATOM 607 C CA . HIS A 1 85 ? 11.793 15.488 -14.888 1.00 91.31 85 HIS A CA 1
ATOM 608 C C . HIS A 1 85 ? 12.234 14.322 -15.764 1.00 91.31 85 HIS A C 1
ATOM 610 O O . HIS A 1 85 ? 11.989 14.322 -16.970 1.00 91.31 85 HIS A O 1
ATOM 616 N N . SER A 1 86 ? 12.877 13.326 -15.167 1.00 91.88 86 SER A N 1
ATOM 617 C CA . SER A 1 86 ? 13.043 12.031 -15.817 1.00 91.88 86 SER A CA 1
ATOM 618 C C . SER A 1 86 ? 11.834 11.166 -15.472 1.00 91.88 86 SER A C 1
ATOM 620 O O . SER A 1 86 ? 11.419 11.090 -14.319 1.00 91.88 86 SER A O 1
ATOM 622 N N . VAL A 1 87 ? 11.248 10.564 -16.495 1.00 92.31 87 VAL A N 1
ATOM 623 C CA . VAL A 1 87 ? 10.141 9.619 -16.427 1.00 92.31 87 VAL A CA 1
ATOM 624 C C . VAL A 1 87 ? 10.740 8.236 -16.618 1.00 92.31 87 VAL A C 1
ATOM 626 O O . VAL A 1 87 ? 11.355 8.002 -17.653 1.00 92.31 87 VAL A O 1
ATOM 629 N N . GLN A 1 88 ? 10.593 7.337 -15.649 1.00 93.69 88 GLN A N 1
ATOM 630 C CA . GLN A 1 88 ? 11.097 5.961 -15.726 1.00 93.69 88 GLN A CA 1
ATOM 631 C C . GLN A 1 88 ? 9.938 4.964 -15.644 1.00 93.69 88 GLN A C 1
ATOM 633 O O . GLN A 1 88 ? 9.006 5.178 -14.870 1.00 93.69 88 GLN A O 1
ATOM 638 N N . GLY A 1 89 ? 10.002 3.873 -16.409 1.00 94.56 89 GLY A N 1
ATOM 639 C CA . GLY A 1 89 ? 9.033 2.782 -16.308 1.00 94.56 89 GLY A CA 1
ATOM 640 C C . GLY A 1 89 ? 9.337 1.608 -17.235 1.00 94.56 89 GLY A C 1
ATOM 641 O O . GLY A 1 89 ? 10.311 1.612 -17.993 1.00 94.56 89 GLY A O 1
ATOM 642 N N . TRP A 1 90 ? 8.483 0.590 -17.176 1.00 96.19 90 TRP A N 1
ATOM 643 C CA . TRP A 1 90 ? 8.666 -0.657 -17.915 1.00 96.19 90 TRP A CA 1
ATOM 644 C C . TRP A 1 90 ? 7.825 -0.726 -19.185 1.00 96.19 90 TRP A C 1
ATOM 646 O O . TRP A 1 90 ? 6.698 -0.239 -19.248 1.00 96.19 90 TRP A O 1
ATOM 656 N N . VAL A 1 91 ? 8.349 -1.434 -20.178 1.00 96.38 91 VAL A N 1
ATOM 657 C CA . VAL A 1 91 ? 7.595 -1.984 -21.303 1.00 96.38 91 VAL A CA 1
ATOM 658 C C . VAL A 1 91 ? 7.669 -3.501 -21.217 1.00 96.38 91 VAL A C 1
ATOM 660 O O . VAL A 1 91 ? 8.749 -4.067 -21.055 1.00 96.38 91 VAL A O 1
ATOM 663 N N . ARG A 1 92 ? 6.527 -4.175 -21.354 1.00 95.50 92 ARG A N 1
ATOM 664 C CA . ARG A 1 92 ? 6.442 -5.640 -21.310 1.00 95.50 92 ARG A CA 1
ATOM 665 C C . ARG A 1 92 ? 5.562 -6.204 -22.406 1.00 95.50 92 ARG A C 1
ATOM 667 O O . ARG A 1 92 ? 4.722 -5.506 -22.971 1.00 95.50 92 ARG A O 1
ATOM 674 N N . THR A 1 93 ? 5.720 -7.495 -22.666 1.00 94.81 93 THR A N 1
ATOM 675 C CA . THR A 1 93 ? 4.822 -8.238 -23.550 1.00 94.81 93 THR A CA 1
ATOM 676 C C . THR A 1 93 ? 3.499 -8.540 -22.839 1.00 94.81 93 THR A C 1
ATOM 678 O O . THR A 1 93 ? 3.469 -9.042 -21.720 1.00 94.81 93 THR A O 1
ATOM 681 N N . THR A 1 94 ? 2.372 -8.222 -23.471 1.00 90.38 94 THR A N 1
ATOM 682 C CA . THR A 1 94 ? 1.018 -8.532 -22.989 1.00 90.38 94 THR A CA 1
ATOM 683 C C . THR A 1 94 ? 0.138 -8.871 -24.189 1.00 90.38 94 THR A C 1
ATOM 685 O O . THR A 1 94 ? 0.000 -8.066 -25.111 1.00 90.38 94 THR A O 1
ATOM 688 N N . GLY A 1 95 ? -0.420 -10.087 -24.222 1.00 89.38 95 GLY A N 1
ATOM 689 C CA . GLY A 1 95 ? -1.200 -10.568 -25.372 1.00 89.38 95 GLY A CA 1
ATOM 690 C C . GLY A 1 95 ? -0.411 -10.549 -26.690 1.00 89.38 95 GLY A C 1
ATOM 691 O O . GLY A 1 95 ? -0.947 -10.165 -27.725 1.00 89.38 95 GLY A O 1
ATOM 692 N N . GLY A 1 96 ? 0.890 -10.861 -26.636 1.00 91.31 96 GLY A N 1
ATOM 693 C CA . GLY A 1 96 ? 1.786 -10.861 -27.800 1.00 91.31 96 GLY A CA 1
ATOM 694 C C . GLY A 1 96 ? 2.225 -9.478 -28.299 1.00 91.31 96 GLY A C 1
ATOM 695 O O . GLY A 1 96 ? 2.927 -9.394 -29.303 1.00 91.31 96 GLY A O 1
ATOM 696 N N . LYS A 1 97 ? 1.840 -8.384 -27.627 1.00 94.31 97 LYS A N 1
ATOM 697 C CA . LYS A 1 97 ? 2.238 -7.014 -27.995 1.00 94.31 97 LYS A CA 1
ATOM 698 C C . LYS A 1 97 ? 3.014 -6.352 -26.863 1.00 94.31 97 LYS A C 1
ATOM 700 O O . LYS A 1 97 ? 2.674 -6.540 -25.699 1.00 94.31 97 LYS A O 1
ATOM 705 N N . LEU A 1 98 ? 4.019 -5.546 -27.202 1.00 95.88 98 LEU A N 1
ATOM 706 C CA . LEU A 1 98 ? 4.698 -4.700 -26.221 1.00 95.88 98 LEU A CA 1
ATOM 707 C C . LEU A 1 98 ? 3.786 -3.545 -25.802 1.00 95.88 98 LEU A C 1
ATOM 709 O O . LEU A 1 98 ? 3.169 -2.899 -26.651 1.00 95.88 98 LEU A O 1
ATOM 713 N N . ARG A 1 99 ? 3.709 -3.293 -24.496 1.00 94.62 99 ARG A N 1
ATOM 714 C CA . ARG A 1 99 ? 2.953 -2.193 -23.891 1.00 94.62 99 ARG A CA 1
ATOM 715 C C . ARG A 1 99 ? 3.755 -1.576 -22.756 1.00 94.62 99 ARG A C 1
ATOM 717 O O . ARG A 1 99 ? 4.392 -2.307 -21.999 1.00 94.62 99 ARG A O 1
ATOM 724 N N . ALA A 1 100 ? 3.710 -0.251 -22.650 1.00 93.38 100 ALA A N 1
ATOM 725 C CA . ALA A 1 100 ? 4.167 0.440 -21.452 1.00 93.38 100 ALA A CA 1
ATOM 726 C C . ALA A 1 100 ? 3.260 0.074 -20.270 1.00 93.38 100 ALA A C 1
ATOM 728 O O . ALA A 1 100 ? 2.045 -0.055 -20.434 1.00 93.38 100 ALA A O 1
ATOM 729 N N . VAL A 1 101 ? 3.866 -0.119 -19.107 1.00 89.75 101 VAL A N 1
ATOM 730 C CA . VAL A 1 101 ? 3.165 -0.319 -17.839 1.00 89.75 101 VAL A CA 1
ATOM 731 C C . VAL A 1 101 ? 2.623 1.031 -17.369 1.00 89.75 101 VAL A C 1
ATOM 733 O O . VAL A 1 101 ? 3.282 2.055 -17.539 1.00 89.75 101 VAL A O 1
ATOM 736 N N . GLY A 1 102 ? 1.400 1.044 -16.832 1.00 71.06 102 GLY A N 1
ATOM 737 C CA . GLY A 1 102 ? 0.644 2.282 -16.600 1.00 71.06 102 GLY A CA 1
ATOM 738 C C . GLY A 1 102 ? 1.229 3.245 -15.559 1.00 71.06 102 GLY A C 1
ATOM 739 O O . GLY A 1 102 ? 0.872 4.422 -15.569 1.00 71.06 102 GLY A O 1
ATOM 740 N N . VAL A 1 103 ? 2.118 2.788 -14.672 1.00 67.88 103 VAL A N 1
ATOM 741 C CA . VAL A 1 103 ? 2.774 3.656 -13.685 1.00 67.88 103 VAL A CA 1
ATOM 742 C C . VAL A 1 103 ? 4.140 4.074 -14.203 1.00 67.88 103 VAL A C 1
ATOM 744 O O . VAL A 1 103 ? 4.979 3.239 -14.541 1.00 67.88 103 VAL A O 1
ATOM 747 N N . VAL A 1 104 ? 4.369 5.384 -14.212 1.00 75.75 104 VAL A N 1
ATOM 748 C CA . VAL A 1 104 ? 5.685 5.965 -14.454 1.00 75.75 104 VAL A CA 1
ATOM 749 C C . VAL A 1 104 ? 6.133 6.804 -13.279 1.00 75.75 104 VAL A C 1
ATOM 751 O O . VAL A 1 104 ? 5.343 7.509 -12.651 1.00 75.75 104 VAL A O 1
ATOM 754 N N . ARG A 1 105 ? 7.433 6.754 -13.004 1.00 82.62 105 ARG A N 1
ATOM 755 C CA . ARG A 1 105 ? 8.038 7.524 -11.924 1.00 82.62 105 ARG A CA 1
ATOM 756 C C . ARG A 1 105 ? 8.575 8.835 -12.436 1.00 82.62 105 ARG A C 1
ATOM 758 O O . ARG A 1 105 ? 9.357 8.848 -13.381 1.00 82.62 105 ARG A O 1
ATOM 765 N N . LEU A 1 106 ? 8.212 9.913 -11.752 1.00 88.38 106 LEU A N 1
ATOM 766 C CA . LEU A 1 106 ? 8.827 11.221 -11.915 1.00 88.38 106 LEU A CA 1
ATOM 767 C C . LEU A 1 106 ? 9.998 11.334 -10.945 1.00 88.38 106 LEU A C 1
ATOM 769 O O . LEU A 1 106 ? 9.812 11.429 -9.734 1.00 88.38 106 LEU A O 1
ATOM 773 N N . VAL A 1 107 ? 11.211 11.341 -11.481 1.00 88.81 107 VAL A N 1
ATOM 774 C CA . VAL A 1 107 ? 12.446 11.495 -10.708 1.00 88.81 107 VAL A CA 1
ATOM 775 C C . VAL A 1 107 ? 13.195 12.751 -11.158 1.00 88.81 107 VAL A C 1
ATOM 777 O O . VAL A 1 107 ? 12.910 13.291 -12.238 1.00 88.81 10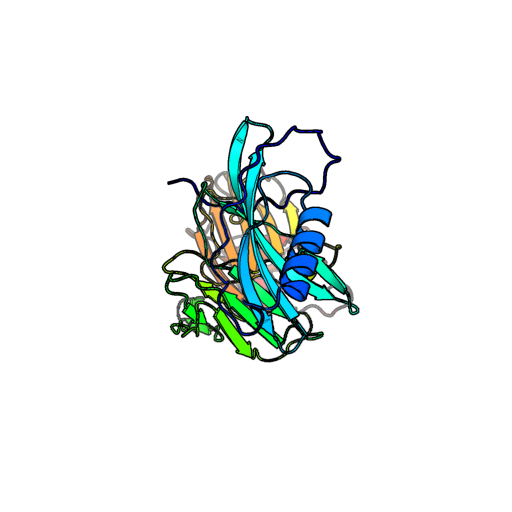7 VAL A O 1
ATOM 780 N N . PRO A 1 108 ? 14.124 13.286 -10.342 1.00 90.94 108 PRO A N 1
ATOM 781 C CA . PRO A 1 108 ? 14.939 14.417 -10.764 1.00 90.94 108 PRO A CA 1
ATOM 782 C C . PRO A 1 108 ? 15.666 14.114 -12.087 1.00 90.94 108 PRO A C 1
ATOM 784 O O . PRO A 1 108 ? 16.043 12.962 -12.323 1.00 90.94 108 PRO A O 1
ATOM 787 N N . PRO A 1 109 ? 15.878 15.113 -12.962 1.00 87.94 109 PRO A N 1
ATOM 788 C CA . PRO A 1 109 ? 16.553 14.912 -14.241 1.00 87.94 109 PRO A CA 1
ATOM 789 C C . PRO A 1 109 ? 17.874 14.154 -14.114 1.00 87.94 109 PRO A C 1
ATOM 791 O O . PRO A 1 109 ? 18.700 14.475 -13.263 1.00 87.94 109 PRO A O 1
ATOM 794 N N . GLY A 1 110 ? 18.067 13.152 -14.973 1.00 85.44 110 GLY A N 1
ATOM 795 C CA . GLY A 1 110 ? 19.287 12.340 -15.000 1.00 85.44 110 GLY A CA 1
ATOM 796 C C . GLY A 1 110 ? 19.395 11.322 -13.863 1.00 85.44 110 GLY A C 1
ATOM 797 O O . GLY A 1 110 ? 20.390 10.608 -13.788 1.00 85.44 110 GLY A O 1
ATOM 798 N N . THR A 1 111 ? 18.383 11.229 -12.997 1.00 87.56 111 THR A N 1
ATOM 799 C CA . THR A 1 111 ? 18.332 10.221 -11.936 1.00 87.56 111 THR A CA 1
ATOM 800 C C . THR A 1 111 ? 17.714 8.936 -12.472 1.00 87.56 111 THR A C 1
ATOM 802 O O . THR A 1 111 ? 16.732 8.960 -13.212 1.00 87.56 111 THR A O 1
ATOM 805 N N . VAL A 1 112 ? 18.287 7.811 -12.063 1.00 88.38 112 VAL A N 1
ATOM 806 C CA . VAL A 1 112 ? 17.758 6.468 -12.282 1.00 88.38 112 VAL A CA 1
ATOM 807 C C . VAL A 1 112 ? 17.528 5.854 -10.905 1.00 88.38 112 VAL A C 1
ATOM 809 O O . VAL A 1 112 ? 18.377 5.981 -10.020 1.00 88.38 112 VAL A O 1
ATOM 812 N N . VAL A 1 113 ? 16.364 5.246 -10.691 1.00 92.06 113 VAL A N 1
ATOM 813 C CA . VAL A 1 113 ? 15.987 4.670 -9.390 1.00 92.06 113 VAL A CA 1
ATOM 814 C C . VAL A 1 113 ? 15.683 3.186 -9.527 1.00 92.06 113 VAL A C 1
ATOM 816 O O . VAL A 1 113 ? 15.217 2.774 -10.591 1.00 92.06 113 VAL A O 1
ATOM 819 N N . PRO A 1 114 ? 15.880 2.378 -8.472 1.00 94.88 114 PRO A N 1
ATOM 820 C CA . PRO A 1 114 ? 15.499 0.983 -8.518 1.00 94.88 114 PRO A CA 1
ATOM 821 C C . PRO A 1 114 ? 14.015 0.852 -8.837 1.00 94.88 114 PRO A C 1
ATOM 823 O O . PRO A 1 114 ? 13.185 1.613 -8.324 1.00 94.88 114 PRO A O 1
ATOM 826 N N . SER A 1 115 ? 13.679 -0.109 -9.685 1.00 94.25 115 SER A N 1
ATOM 827 C CA . SER A 1 115 ? 12.298 -0.385 -10.059 1.00 94.25 115 SER A CA 1
ATOM 828 C C . SER A 1 115 ? 12.070 -1.874 -10.234 1.00 94.25 115 SER A C 1
ATOM 830 O O . SER A 1 115 ? 12.975 -2.610 -10.622 1.00 94.25 115 SER A O 1
ATOM 832 N N . ALA A 1 116 ? 10.853 -2.314 -9.942 1.00 95.31 116 ALA A N 1
ATOM 833 C CA . ALA A 1 116 ? 10.448 -3.691 -10.090 1.00 95.31 116 ALA A CA 1
ATOM 834 C C . ALA A 1 116 ? 9.181 -3.837 -10.939 1.00 95.31 116 ALA A C 1
ATOM 836 O O . ALA A 1 116 ? 8.356 -2.928 -11.036 1.00 95.31 116 ALA A O 1
ATOM 837 N N . LEU A 1 117 ? 9.026 -5.021 -11.523 1.00 94.44 117 LEU A N 1
ATOM 838 C CA . LEU A 1 117 ? 7.897 -5.415 -12.351 1.00 94.44 117 LEU A CA 1
ATOM 839 C C . LEU A 1 117 ? 7.493 -6.856 -12.034 1.00 94.44 117 LEU A C 1
ATOM 841 O O . LEU A 1 117 ? 8.342 -7.749 -12.027 1.00 94.44 117 LEU A O 1
ATOM 845 N N . LEU A 1 118 ? 6.199 -7.101 -11.827 1.00 92.25 118 LEU A N 1
ATOM 846 C CA . LEU A 1 118 ? 5.661 -8.447 -11.653 1.00 92.25 118 LEU A CA 1
ATOM 847 C C . LEU A 1 118 ? 5.151 -9.025 -12.972 1.00 92.25 118 LEU A C 1
ATOM 849 O O . LEU A 1 118 ? 4.300 -8.471 -13.663 1.00 92.25 118 LEU A O 1
ATOM 853 N N . LEU A 1 119 ? 5.646 -10.202 -13.320 1.00 90.62 119 LEU A N 1
ATOM 854 C CA . LEU A 1 119 ? 5.392 -10.881 -14.580 1.00 90.62 119 LEU A CA 1
ATOM 855 C C . LEU A 1 119 ? 4.767 -12.260 -14.367 1.00 90.62 119 LEU A C 1
ATOM 857 O O . LEU A 1 119 ? 4.835 -12.844 -13.288 1.00 90.62 119 LEU A O 1
ATOM 861 N N . GLY A 1 120 ? 4.161 -12.773 -15.438 1.00 87.62 120 GLY A N 1
ATOM 862 C CA . GLY A 1 120 ? 3.450 -14.049 -15.448 1.00 87.62 120 GLY A CA 1
ATOM 863 C C . GLY A 1 120 ? 1.976 -13.906 -15.066 1.00 87.62 120 GLY A C 1
ATOM 864 O O . GLY A 1 120 ? 1.576 -12.963 -14.385 1.00 87.62 120 GLY A O 1
ATOM 865 N N . ALA A 1 121 ? 1.151 -14.863 -15.499 1.00 82.88 121 ALA A N 1
ATOM 866 C CA . ALA A 1 121 ? -0.287 -14.869 -15.202 1.00 82.88 121 ALA A CA 1
ATOM 867 C C . ALA A 1 121 ? -0.575 -14.947 -13.690 1.00 82.88 121 ALA A C 1
ATOM 869 O O . ALA A 1 121 ? -1.564 -14.395 -13.221 1.00 82.88 121 ALA A O 1
ATOM 870 N N . GLN A 1 122 ? 0.316 -15.599 -12.935 1.00 83.44 122 GLN A N 1
ATOM 871 C CA . GLN A 1 122 ? 0.245 -15.721 -11.476 1.00 83.44 122 GLN A CA 1
ATOM 872 C C . GLN A 1 122 ? 1.133 -14.708 -10.739 1.00 83.44 122 GLN A C 1
ATOM 874 O O . GLN A 1 122 ? 1.244 -14.792 -9.519 1.00 83.44 122 GLN A O 1
ATOM 879 N N . ARG A 1 123 ? 1.765 -13.764 -11.457 1.00 86.38 123 ARG A N 1
ATOM 880 C CA . ARG A 1 123 ? 2.683 -12.762 -10.881 1.00 86.38 123 ARG A CA 1
ATOM 881 C C . ARG A 1 123 ? 3.825 -13.390 -10.066 1.00 86.38 123 ARG A C 1
ATOM 883 O O . ARG A 1 123 ? 4.248 -12.850 -9.051 1.00 86.38 123 ARG A O 1
ATOM 890 N N . ASP A 1 124 ? 4.313 -14.546 -10.503 1.00 89.75 124 ASP A N 1
ATOM 891 C CA . ASP A 1 124 ? 5.318 -15.355 -9.807 1.00 89.75 124 ASP A CA 1
ATOM 892 C C . ASP A 1 124 ? 6.757 -15.055 -10.259 1.00 89.75 124 ASP A C 1
ATOM 894 O O . ASP A 1 124 ? 7.700 -15.701 -9.808 1.00 89.75 124 ASP A O 1
ATOM 898 N N . SER A 1 125 ? 6.941 -14.074 -11.144 1.00 92.81 125 SER A N 1
ATOM 899 C CA . SER A 1 125 ? 8.249 -13.641 -11.636 1.00 92.81 125 SER A CA 1
ATOM 900 C C . SER A 1 125 ? 8.446 -12.152 -11.365 1.00 92.81 125 SER A C 1
ATOM 902 O O . SER A 1 125 ? 7.765 -11.318 -11.951 1.00 92.81 125 SER A O 1
ATOM 904 N N . LEU A 1 126 ? 9.385 -11.810 -10.490 1.00 94.75 126 LEU A N 1
ATOM 905 C CA . LEU A 1 126 ? 9.772 -10.439 -10.181 1.00 94.75 126 LEU A CA 1
ATOM 906 C C . LEU A 1 126 ? 10.998 -10.063 -11.008 1.00 94.75 126 LEU A C 1
ATOM 908 O O . LEU A 1 126 ? 12.066 -10.639 -10.819 1.00 94.75 126 LEU A O 1
ATOM 912 N N . VAL A 1 127 ? 10.861 -9.084 -11.896 1.00 96.62 127 VAL A N 1
ATOM 913 C CA . VAL A 1 127 ? 12.007 -8.440 -12.543 1.00 96.62 127 VAL A CA 1
ATOM 914 C C . VAL A 1 127 ? 12.355 -7.213 -11.723 1.00 96.62 127 VAL A C 1
ATOM 916 O O . VAL A 1 127 ? 11.521 -6.329 -11.561 1.00 96.62 127 VAL A O 1
ATOM 919 N N . LEU A 1 128 ? 13.564 -7.174 -11.182 1.00 96.88 128 LEU A N 1
ATOM 920 C CA . LEU A 1 128 ? 14.055 -6.098 -10.337 1.00 96.88 128 LEU A CA 1
ATOM 921 C C . LEU A 1 128 ? 15.273 -5.465 -10.998 1.00 96.88 128 LEU A C 1
ATOM 923 O O . LEU A 1 128 ? 16.285 -6.130 -11.176 1.00 96.88 128 LEU A O 1
ATOM 927 N N . ALA A 1 129 ? 15.180 -4.183 -11.326 1.00 96.00 129 ALA A N 1
ATOM 928 C CA . ALA A 1 129 ? 16.305 -3.373 -11.756 1.00 96.00 129 ALA A CA 1
ATOM 929 C C . ALA A 1 129 ? 16.850 -2.587 -10.562 1.00 96.00 129 ALA A C 1
ATOM 931 O O . ALA A 1 129 ? 16.147 -1.742 -10.006 1.00 96.00 129 ALA A O 1
ATOM 932 N N . ASP A 1 130 ? 18.090 -2.869 -10.169 1.00 93.38 130 ASP A N 1
ATOM 933 C CA . ASP A 1 130 ? 18.768 -2.192 -9.058 1.00 93.38 130 ASP A CA 1
ATOM 934 C C . ASP A 1 130 ? 19.535 -0.943 -9.525 1.00 93.38 130 ASP A C 1
ATOM 936 O O . ASP A 1 130 ? 19.654 0.042 -8.795 1.00 93.38 130 ASP A O 1
ATOM 940 N N . LEU A 1 131 ? 19.975 -0.965 -10.789 1.00 87.69 131 LEU A N 1
ATOM 941 C CA . LEU A 1 131 ? 20.640 0.119 -11.505 1.00 87.69 131 LEU A CA 1
ATOM 942 C C . LEU A 1 131 ? 21.831 0.691 -10.718 1.00 87.69 131 LEU A C 1
ATOM 944 O O . LEU A 1 131 ? 22.051 1.902 -10.679 1.00 87.69 131 LEU A O 1
ATOM 948 N N . GLY A 1 132 ? 22.595 -0.204 -10.082 1.00 88.94 132 GLY A N 1
ATOM 949 C CA . GLY A 1 132 ? 23.798 0.123 -9.314 1.00 88.94 132 GLY A CA 1
ATOM 950 C C . GLY A 1 132 ? 23.535 0.582 -7.878 1.00 88.94 132 GLY A C 1
ATOM 951 O O . GLY A 1 132 ? 24.481 0.933 -7.172 1.00 88.94 132 GLY A O 1
ATOM 952 N N . ARG A 1 133 ? 22.278 0.579 -7.419 1.00 92.50 133 ARG A N 1
ATOM 953 C CA . ARG A 1 133 ? 21.928 0.826 -6.014 1.00 92.50 133 ARG A CA 1
ATOM 954 C C . ARG A 1 133 ? 21.625 -0.500 -5.311 1.00 92.50 133 ARG A C 1
ATOM 956 O O . ARG A 1 133 ? 20.876 -1.294 -5.864 1.00 92.50 133 ARG A O 1
ATOM 963 N N . PRO A 1 134 ? 22.130 -0.743 -4.089 1.00 94.88 134 PRO A N 1
ATOM 964 C CA . PRO A 1 134 ? 21.802 -1.959 -3.353 1.00 94.88 134 PRO A CA 1
ATOM 965 C C . PRO A 1 134 ? 20.296 -2.076 -3.107 1.00 94.88 134 PRO A C 1
ATOM 967 O O . PRO A 1 134 ? 19.688 -1.176 -2.524 1.00 94.88 134 PRO A O 1
ATOM 970 N N . VAL A 1 135 ? 19.710 -3.197 -3.522 1.00 96.12 135 VAL A N 1
ATOM 971 C CA . VAL A 1 135 ? 18.324 -3.550 -3.209 1.00 96.12 135 VAL A CA 1
ATOM 972 C C . VAL A 1 135 ? 18.313 -4.786 -2.327 1.00 96.12 135 VAL A C 1
ATOM 974 O O . VAL A 1 135 ? 19.043 -5.746 -2.563 1.00 96.12 135 VAL A O 1
ATOM 977 N N . GLU A 1 136 ? 17.455 -4.770 -1.320 1.00 96.38 136 GLU A N 1
ATOM 978 C CA . GLU A 1 136 ? 17.166 -5.913 -0.472 1.00 96.38 136 GLU A CA 1
ATOM 979 C C . GLU A 1 136 ? 15.745 -6.417 -0.735 1.00 96.38 136 GLU A C 1
ATOM 981 O O . GLU A 1 136 ? 14.799 -5.638 -0.894 1.00 96.38 136 GLU A O 1
ATOM 986 N N . LEU A 1 137 ? 15.598 -7.738 -0.738 1.00 95.44 137 LEU A N 1
ATOM 987 C CA . LEU A 1 137 ? 14.332 -8.450 -0.821 1.00 95.44 137 LEU A CA 1
ATOM 988 C C . LEU A 1 137 ? 14.055 -9.122 0.519 1.00 95.44 137 LEU A C 1
ATOM 990 O O . LEU A 1 137 ? 14.939 -9.724 1.125 1.00 95.44 137 LEU A O 1
ATOM 994 N N . SER A 1 138 ? 12.801 -9.080 0.946 1.00 93.50 138 SER A N 1
ATOM 995 C CA . SER A 1 138 ? 12.311 -9.931 2.021 1.00 93.50 138 SER A CA 1
ATOM 996 C C . SER A 1 138 ? 11.102 -10.715 1.543 1.00 93.50 138 SER A C 1
ATOM 998 O O . SER A 1 138 ? 10.085 -10.117 1.205 1.00 93.50 138 SER A O 1
ATOM 1000 N N . GLN A 1 139 ? 11.208 -12.044 1.509 1.00 90.38 139 GLN A N 1
ATOM 1001 C CA . GLN A 1 139 ? 10.073 -12.941 1.245 1.00 90.38 139 GLN A CA 1
ATOM 1002 C C . GLN A 1 139 ? 9.359 -13.370 2.535 1.00 90.38 139 GLN A C 1
ATOM 1004 O O . GLN A 1 139 ? 8.235 -13.869 2.498 1.00 90.38 139 GLN A O 1
ATOM 1009 N N . ASP A 1 140 ? 9.997 -13.135 3.680 1.00 88.19 140 ASP A N 1
ATOM 1010 C CA . ASP A 1 140 ? 9.445 -13.454 4.984 1.00 88.19 140 ASP A CA 1
ATOM 1011 C C . ASP A 1 140 ? 8.652 -12.276 5.542 1.00 88.19 140 ASP A C 1
ATOM 1013 O O . ASP A 1 140 ? 8.970 -11.101 5.340 1.00 88.19 140 ASP A O 1
ATOM 1017 N N . PHE A 1 141 ? 7.620 -12.611 6.304 1.00 86.94 141 PHE A N 1
ATOM 1018 C CA . PHE A 1 141 ? 6.911 -11.673 7.156 1.00 86.94 141 PHE A CA 1
ATOM 1019 C C . PHE A 1 141 ? 6.582 -12.384 8.459 1.00 86.94 141 PHE A C 1
ATOM 1021 O O . PHE A 1 141 ? 5.951 -13.448 8.430 1.00 86.94 141 PHE A O 1
ATOM 1028 N N . GLY A 1 142 ? 7.005 -11.793 9.569 1.00 88.00 142 GLY A N 1
ATOM 1029 C CA . GLY A 1 142 ? 6.720 -12.266 10.915 1.00 88.00 142 GLY A CA 1
ATOM 1030 C C . GLY A 1 142 ? 6.293 -11.122 11.822 1.00 88.00 142 GLY A C 1
ATOM 1031 O O . GLY A 1 142 ? 6.375 -9.954 11.446 1.00 88.00 142 GLY A O 1
ATOM 1032 N N . ILE A 1 143 ? 5.853 -11.470 13.027 1.00 88.31 143 ILE A N 1
ATOM 1033 C CA . ILE A 1 143 ? 5.516 -10.527 14.093 1.00 88.31 143 ILE A CA 1
ATOM 1034 C C . ILE A 1 143 ? 6.434 -10.827 15.279 1.00 88.31 143 ILE A C 1
ATOM 1036 O O . ILE A 1 143 ? 6.552 -11.983 15.683 1.00 88.31 143 ILE A O 1
ATOM 1040 N N . ASP A 1 144 ? 7.111 -9.810 15.809 1.00 89.19 144 ASP A N 1
ATOM 1041 C CA . ASP A 1 144 ? 7.947 -9.960 17.003 1.00 89.19 144 ASP A CA 1
ATOM 1042 C C . ASP A 1 144 ? 7.088 -10.118 18.282 1.00 89.19 144 ASP A C 1
ATOM 1044 O O . ASP A 1 144 ? 5.879 -9.870 18.257 1.00 89.19 144 ASP A O 1
ATOM 1048 N N . PRO A 1 145 ? 7.673 -10.500 19.435 1.00 88.38 145 PRO A N 1
ATOM 1049 C CA . PRO A 1 145 ? 6.925 -10.615 20.693 1.00 88.38 145 PRO A CA 1
ATOM 1050 C C . PRO A 1 145 ? 6.242 -9.318 21.162 1.00 88.38 145 PRO A C 1
ATOM 1052 O O . PRO A 1 145 ? 5.354 -9.372 22.008 1.00 88.38 145 PRO A O 1
ATOM 1055 N N . ALA A 1 146 ? 6.637 -8.158 20.624 1.00 85.00 146 ALA A N 1
ATOM 1056 C CA . ALA A 1 146 ? 6.015 -6.864 20.896 1.00 85.00 146 ALA A CA 1
ATOM 1057 C C . ALA A 1 146 ? 4.868 -6.535 19.916 1.00 85.00 146 ALA A C 1
ATOM 1059 O O . ALA A 1 146 ? 4.339 -5.424 19.936 1.00 85.00 146 ALA A O 1
ATOM 1060 N N . GLY A 1 147 ? 4.478 -7.468 19.041 1.00 82.50 147 GLY A N 1
ATOM 1061 C CA . GLY A 1 147 ? 3.400 -7.260 18.077 1.00 82.50 147 GLY A CA 1
ATOM 1062 C C . GLY A 1 147 ? 3.796 -6.367 16.897 1.00 82.50 147 GLY A C 1
ATOM 1063 O O . GLY A 1 147 ? 2.919 -5.807 16.228 1.00 82.50 147 GLY A O 1
ATOM 1064 N N . ARG A 1 148 ? 5.096 -6.175 16.641 1.00 85.88 148 ARG A N 1
ATOM 1065 C CA . ARG A 1 148 ? 5.595 -5.374 15.516 1.00 85.88 148 ARG A CA 1
ATOM 1066 C C . ARG A 1 148 ? 5.909 -6.270 14.321 1.00 85.88 148 ARG A C 1
ATOM 1068 O O . ARG A 1 148 ? 6.520 -7.323 14.503 1.00 85.88 148 ARG A O 1
ATOM 1075 N N . PRO A 1 149 ? 5.539 -5.862 13.098 1.00 85.44 149 PRO A N 1
ATOM 1076 C CA . PRO A 1 149 ? 5.959 -6.564 11.901 1.00 85.44 149 PRO A CA 1
ATOM 1077 C C . PRO A 1 149 ? 7.480 -6.546 11.771 1.00 85.44 149 PRO A C 1
ATOM 1079 O O . PRO A 1 149 ? 8.131 -5.524 11.994 1.00 85.44 149 PRO A O 1
ATOM 1082 N N . VAL A 1 150 ? 8.033 -7.690 11.391 1.00 89.88 150 VAL A N 1
ATOM 1083 C CA . VAL A 1 150 ? 9.454 -7.895 11.129 1.00 89.88 150 VAL A CA 1
ATOM 1084 C C . VAL A 1 150 ? 9.640 -8.607 9.797 1.00 89.88 150 VAL A C 1
ATOM 1086 O O . VAL A 1 150 ? 8.824 -9.430 9.374 1.00 89.88 150 VAL A O 1
ATOM 1089 N N . ARG A 1 151 ? 10.734 -8.258 9.125 1.00 90.88 151 ARG A N 1
ATOM 1090 C CA . ARG A 1 151 ? 11.130 -8.793 7.826 1.00 90.88 151 ARG A CA 1
ATOM 1091 C C . ARG A 1 151 ? 12.612 -9.127 7.849 1.00 90.88 151 ARG A C 1
ATOM 1093 O O . ARG A 1 151 ? 13.412 -8.332 8.342 1.00 90.88 151 ARG A O 1
ATOM 1100 N N . ASN A 1 152 ? 12.954 -10.279 7.285 1.00 93.50 152 ASN A N 1
ATOM 1101 C CA . ASN A 1 152 ? 14.336 -10.683 7.058 1.00 93.50 152 ASN A CA 1
ATOM 1102 C C . ASN A 1 152 ? 14.751 -10.179 5.681 1.00 93.50 152 ASN A C 1
ATOM 1104 O O . ASN A 1 152 ? 14.234 -10.654 4.669 1.00 93.50 152 ASN A O 1
ATOM 1108 N N . TRP A 1 153 ? 15.619 -9.177 5.651 1.00 94.50 153 TRP A N 1
ATOM 1109 C CA . TRP A 1 153 ? 16.067 -8.538 4.420 1.00 94.50 153 TRP A CA 1
ATOM 1110 C C . TRP A 1 153 ? 17.363 -9.182 3.947 1.00 94.50 153 TRP A C 1
ATOM 1112 O O . TRP A 1 153 ? 18.320 -9.282 4.712 1.00 94.50 153 TRP A O 1
ATOM 1122 N N . ALA A 1 154 ? 17.377 -9.626 2.695 1.00 96.44 154 ALA A N 1
ATOM 1123 C CA . ALA A 1 154 ? 18.547 -10.197 2.051 1.00 96.44 154 ALA A CA 1
ATOM 1124 C C . ALA A 1 154 ? 18.935 -9.340 0.839 1.00 96.44 154 ALA A C 1
ATOM 1126 O O . ALA A 1 154 ? 18.045 -8.944 0.079 1.00 96.44 154 ALA A O 1
ATOM 1127 N N . PRO A 1 155 ? 20.232 -9.053 0.630 1.00 97.19 155 PRO A N 1
ATOM 1128 C CA . PRO A 1 155 ? 20.676 -8.328 -0.550 1.00 97.19 155 PRO A CA 1
ATOM 1129 C C . PRO A 1 155 ? 20.347 -9.131 -1.809 1.00 97.19 155 PRO A C 1
ATOM 1131 O O . PRO A 1 155 ? 20.555 -10.344 -1.864 1.00 97.19 155 PRO A O 1
ATOM 1134 N N . VAL A 1 156 ? 19.845 -8.446 -2.830 1.00 96.88 156 VAL A N 1
ATOM 1135 C CA . VAL A 1 156 ? 19.649 -9.030 -4.152 1.00 96.88 156 VAL A CA 1
ATOM 1136 C C . VAL A 1 156 ? 20.924 -8.843 -4.961 1.00 96.88 156 VAL A C 1
ATOM 1138 O O . VAL A 1 156 ? 21.445 -7.738 -5.076 1.00 96.88 156 VAL A O 1
ATOM 1141 N N . THR A 1 157 ? 21.418 -9.930 -5.548 1.00 95.00 157 THR A N 1
ATOM 1142 C CA . THR A 1 157 ? 22.492 -9.875 -6.541 1.00 95.00 157 THR A CA 1
ATOM 1143 C C . THR A 1 157 ? 21.889 -9.773 -7.934 1.00 95.00 157 THR A C 1
ATOM 1145 O O . THR A 1 157 ? 21.018 -10.572 -8.295 1.00 95.00 157 THR A O 1
ATOM 1148 N N . SER A 1 158 ? 22.361 -8.809 -8.718 1.00 92.56 158 SER A N 1
ATOM 1149 C CA . SER A 1 158 ? 21.952 -8.612 -10.103 1.00 92.56 158 SER A CA 1
ATOM 1150 C C . SER A 1 158 ? 23.070 -8.930 -11.082 1.00 92.56 158 SER A C 1
ATOM 1152 O O . SER A 1 158 ? 24.257 -8.777 -10.788 1.00 92.56 158 SER A O 1
A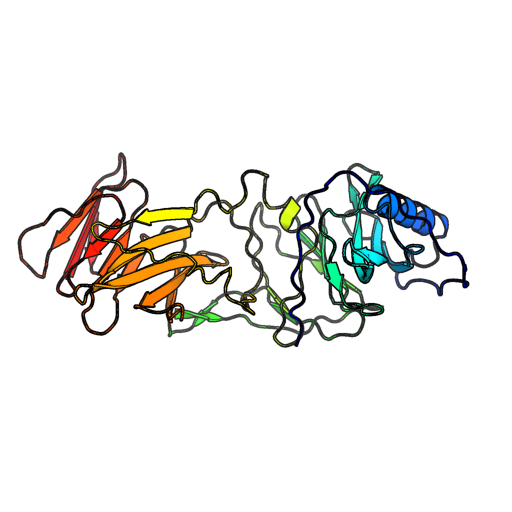TOM 1154 N N . ALA A 1 159 ? 22.667 -9.389 -12.263 1.00 88.44 159 ALA A N 1
ATOM 1155 C CA . ALA A 1 159 ? 23.533 -9.454 -13.424 1.00 88.44 159 ALA A CA 1
ATOM 1156 C C . ALA A 1 159 ? 23.180 -8.255 -14.303 1.00 88.44 159 ALA A C 1
ATOM 1158 O O . ALA A 1 159 ? 22.018 -8.054 -14.650 1.00 88.44 159 ALA A O 1
ATOM 1159 N N . GLU A 1 160 ? 24.173 -7.429 -14.630 1.00 87.44 160 GLU A N 1
ATOM 1160 C CA . GLU A 1 160 ? 23.973 -6.263 -15.503 1.00 87.44 160 GLU A CA 1
ATOM 1161 C C . GLU A 1 160 ? 22.909 -5.272 -14.975 1.00 87.44 160 GLU A C 1
ATOM 1163 O O . GLU A 1 160 ? 22.215 -4.604 -15.742 1.00 87.44 160 GLU A O 1
ATOM 1168 N N . GLY A 1 161 ? 22.772 -5.178 -13.645 1.00 90.12 161 GLY A N 1
ATOM 1169 C CA . GLY A 1 161 ? 21.839 -4.271 -12.971 1.00 90.12 161 GLY A CA 1
ATOM 1170 C C . GLY A 1 161 ? 20.387 -4.752 -12.917 1.00 90.12 161 GLY A C 1
ATOM 1171 O O . GLY A 1 161 ? 19.527 -3.994 -12.459 1.00 90.12 161 GLY A O 1
ATOM 1172 N N . VAL A 1 162 ? 20.095 -5.982 -13.366 1.00 95.38 162 VAL A N 1
ATOM 1173 C CA . VAL A 1 162 ? 18.770 -6.613 -13.258 1.00 95.38 162 VAL A CA 1
ATOM 1174 C C . VAL A 1 162 ? 18.844 -8.024 -12.664 1.00 95.38 162 VAL A C 1
ATOM 1176 O O . VAL A 1 162 ? 19.759 -8.803 -12.929 1.00 95.38 162 VAL A O 1
ATOM 1179 N N . SER A 1 163 ? 17.839 -8.372 -11.867 1.00 96.88 163 SER A N 1
ATOM 1180 C CA . SER A 1 163 ? 17.602 -9.718 -11.348 1.00 96.88 163 SER A CA 1
ATOM 1181 C C . SER A 1 163 ? 16.205 -10.179 -11.732 1.00 96.88 163 SER A C 1
ATOM 1183 O O . SER A 1 163 ? 15.239 -9.423 -11.623 1.00 96.88 163 SER A O 1
ATOM 1185 N N . ILE A 1 164 ? 16.081 -11.443 -12.127 1.00 95.88 164 ILE A N 1
ATOM 1186 C CA . ILE A 1 164 ? 14.787 -12.103 -12.309 1.00 95.88 164 ILE A CA 1
ATOM 1187 C C . ILE A 1 164 ? 14.637 -13.121 -11.185 1.00 95.88 164 ILE A C 1
ATOM 1189 O O . ILE A 1 164 ? 15.367 -14.107 -11.120 1.00 95.88 164 ILE A O 1
ATOM 1193 N N . ILE A 1 165 ? 13.705 -12.860 -10.276 1.00 95.69 165 ILE A N 1
ATOM 1194 C CA . ILE A 1 165 ? 13.498 -13.641 -9.060 1.00 95.69 165 ILE A CA 1
ATOM 1195 C C . ILE A 1 165 ? 12.162 -14.362 -9.164 1.00 95.69 165 ILE A C 1
ATOM 1197 O O . ILE A 1 165 ? 11.125 -13.746 -9.413 1.00 95.69 165 ILE A O 1
ATOM 1201 N N . ARG A 1 166 ? 12.169 -15.673 -8.924 1.00 92.69 166 ARG A N 1
ATOM 1202 C CA . ARG A 1 166 ? 10.929 -16.433 -8.789 1.00 92.69 166 ARG A CA 1
ATOM 1203 C C . ARG A 1 166 ? 10.337 -16.209 -7.404 1.00 92.69 166 ARG A C 1
ATOM 1205 O O . ARG A 1 166 ? 11.007 -16.414 -6.393 1.00 92.69 166 ARG A O 1
ATOM 1212 N N . LEU A 1 167 ? 9.079 -15.802 -7.369 1.00 89.62 167 LEU A N 1
ATOM 1213 C CA . LEU A 1 167 ? 8.300 -15.651 -6.152 1.00 89.62 167 LEU A CA 1
ATOM 1214 C C . LEU A 1 167 ? 7.389 -16.869 -5.964 1.00 89.62 167 LEU A C 1
ATOM 1216 O O . LEU A 1 167 ? 6.951 -17.473 -6.948 1.00 89.62 167 LEU A O 1
ATOM 1220 N N . PRO A 1 168 ? 7.054 -17.235 -4.718 1.00 84.25 168 PRO A N 1
ATOM 1221 C CA . PRO A 1 168 ? 5.999 -18.205 -4.467 1.00 84.25 168 PRO A CA 1
ATOM 1222 C C . PRO A 1 168 ? 4.682 -17.701 -5.073 1.00 84.25 168 PRO A C 1
ATOM 1224 O O . PRO A 1 168 ? 4.164 -16.666 -4.652 1.00 84.25 168 PRO A O 1
ATOM 1227 N N . ALA A 1 169 ? 4.143 -18.420 -6.062 1.00 68.69 169 ALA A N 1
ATOM 1228 C CA . ALA A 1 169 ? 2.894 -18.049 -6.720 1.00 68.69 169 ALA A CA 1
ATOM 1229 C C . ALA A 1 169 ? 1.745 -17.992 -5.701 1.00 68.69 169 ALA A C 1
ATOM 1231 O O . ALA A 1 169 ? 1.497 -18.961 -4.979 1.00 68.69 169 ALA A O 1
ATOM 1232 N N . ARG A 1 170 ? 1.038 -16.859 -5.643 1.00 69.25 170 ARG A N 1
ATOM 1233 C CA . ARG A 1 170 ? -0.153 -16.677 -4.804 1.00 69.25 170 ARG A CA 1
ATOM 1234 C C . ARG A 1 170 ? -1.155 -15.801 -5.538 1.00 69.25 170 ARG A C 1
ATOM 1236 O O . ARG A 1 170 ? -0.898 -14.632 -5.812 1.00 69.25 170 ARG A O 1
ATOM 1243 N N . THR A 1 171 ? -2.313 -16.363 -5.860 1.00 67.00 171 THR A N 1
ATOM 1244 C CA . THR A 1 171 ? -3.365 -15.623 -6.555 1.00 67.00 171 THR A CA 1
ATOM 1245 C C . THR A 1 171 ? -3.852 -14.464 -5.681 1.00 67.00 171 THR A C 1
ATOM 1247 O O . THR A 1 171 ? -4.314 -14.673 -4.562 1.00 67.00 171 THR A O 1
ATOM 1250 N N . GLY A 1 172 ? -3.729 -13.236 -6.189 1.00 67.25 172 GLY A N 1
ATOM 1251 C CA . GLY A 1 172 ? -4.287 -12.034 -5.560 1.00 67.25 172 GLY A CA 1
ATOM 1252 C C . GLY A 1 172 ? -3.577 -11.533 -4.298 1.00 67.25 172 GLY A C 1
ATOM 1253 O O . GLY A 1 172 ? -4.121 -10.649 -3.641 1.00 67.25 172 GLY A O 1
ATOM 1254 N N . ARG A 1 173 ? -2.395 -12.063 -3.943 1.00 73.38 173 ARG A N 1
ATOM 1255 C CA . ARG A 1 173 ? -1.635 -11.625 -2.760 1.00 73.38 173 ARG A CA 1
ATOM 1256 C C . ARG A 1 173 ? -0.147 -11.519 -3.053 1.00 73.38 173 ARG A C 1
ATOM 1258 O O . ARG A 1 173 ? 0.451 -12.451 -3.581 1.00 73.38 173 ARG A O 1
ATOM 1265 N N . LEU A 1 174 ? 0.459 -10.417 -2.624 1.00 78.38 174 LEU A N 1
ATOM 1266 C CA . LEU A 1 174 ? 1.910 -10.242 -2.615 1.00 78.38 174 LEU A CA 1
ATOM 1267 C C . LEU A 1 174 ? 2.397 -10.271 -1.172 1.00 78.38 174 LEU A C 1
ATOM 1269 O O . LEU A 1 174 ? 1.948 -9.471 -0.357 1.00 78.38 174 LEU A O 1
ATOM 1273 N N . ARG A 1 175 ? 3.306 -11.200 -0.866 1.00 82.38 175 ARG A N 1
ATOM 1274 C CA . ARG A 1 175 ? 3.908 -11.353 0.465 1.00 82.38 175 ARG A CA 1
ATOM 1275 C C . ARG A 1 175 ? 5.421 -11.216 0.372 1.00 82.38 175 ARG A C 1
ATOM 1277 O O . ARG A 1 175 ? 6.162 -12.161 0.612 1.00 82.38 175 ARG A O 1
ATOM 1284 N N . PHE A 1 176 ? 5.873 -10.050 -0.065 1.00 88.88 176 PHE A N 1
ATOM 1285 C CA . PHE A 1 176 ? 7.284 -9.695 -0.051 1.00 88.88 176 PHE A CA 1
ATOM 1286 C C . PHE A 1 176 ? 7.447 -8.182 0.090 1.00 88.88 176 PHE A C 1
ATOM 1288 O O . PHE A 1 176 ? 6.532 -7.407 -0.194 1.00 88.88 176 PHE A O 1
ATOM 1295 N N . GLY A 1 177 ? 8.627 -7.762 0.526 1.00 90.50 177 GLY A N 1
ATOM 1296 C CA . GLY A 1 177 ? 9.049 -6.368 0.537 1.00 90.50 177 GLY A CA 1
ATOM 1297 C C . GLY A 1 177 ? 10.285 -6.178 -0.330 1.00 90.50 177 GLY A C 1
ATOM 1298 O O . GLY A 1 177 ? 11.123 -7.073 -0.417 1.00 90.50 177 GLY A O 1
ATOM 1299 N N . LEU A 1 178 ? 10.412 -5.000 -0.936 1.00 93.06 178 LEU A N 1
ATOM 1300 C CA . LEU A 1 178 ? 11.648 -4.543 -1.567 1.00 93.06 178 LEU A CA 1
ATOM 1301 C C . LEU A 1 178 ? 12.035 -3.190 -0.984 1.00 93.06 178 LEU A C 1
ATOM 1303 O O . LEU A 1 178 ? 11.177 -2.316 -0.837 1.00 93.06 178 LEU A O 1
ATOM 1307 N N . ARG A 1 179 ? 13.322 -3.002 -0.705 1.00 93.31 179 ARG A N 1
ATOM 1308 C CA . ARG A 1 179 ? 13.853 -1.719 -0.239 1.00 93.31 179 ARG A CA 1
ATOM 1309 C C . ARG A 1 179 ? 15.257 -1.455 -0.769 1.00 93.31 179 ARG A C 1
ATOM 1311 O O . ARG A 1 179 ? 15.984 -2.385 -1.091 1.00 93.31 179 ARG A O 1
ATOM 1318 N N . SER A 1 180 ? 15.637 -0.188 -0.822 1.00 92.31 180 SER A N 1
ATOM 1319 C CA . SER A 1 180 ? 16.997 0.289 -1.061 1.00 92.31 180 SER A CA 1
ATOM 1320 C C . SER A 1 180 ? 17.381 1.185 0.118 1.00 92.31 180 SER A C 1
ATOM 1322 O O . SER A 1 180 ? 17.000 2.357 0.170 1.00 92.31 180 SER A O 1
ATOM 1324 N N . GLY A 1 181 ? 18.113 0.635 1.089 1.00 90.31 181 GLY A N 1
ATOM 1325 C CA . GLY A 1 181 ? 18.342 1.298 2.373 1.00 90.31 181 GLY A CA 1
ATOM 1326 C C . GLY A 1 181 ? 17.046 1.366 3.183 1.00 90.31 181 GLY A C 1
ATOM 1327 O O . GLY A 1 181 ? 16.462 0.336 3.510 1.00 90.31 181 GLY A O 1
ATOM 1328 N N . THR A 1 182 ? 16.581 2.572 3.505 1.00 85.94 182 THR A N 1
ATOM 1329 C CA . THR A 1 182 ? 15.301 2.782 4.206 1.00 85.94 182 THR A CA 1
ATOM 1330 C C . THR A 1 182 ? 14.130 3.059 3.266 1.00 85.94 182 THR A C 1
ATOM 1332 O O . THR A 1 182 ? 13.000 3.136 3.734 1.00 85.94 182 THR A O 1
ATOM 1335 N N . GLU A 1 183 ? 14.390 3.246 1.970 1.00 86.38 183 GLU A N 1
ATOM 1336 C CA . GLU A 1 183 ? 13.372 3.580 0.969 1.00 86.38 183 GLU A CA 1
ATOM 1337 C C . GLU A 1 183 ? 12.771 2.305 0.385 1.00 86.38 183 GLU A C 1
ATOM 1339 O O . GLU A 1 183 ? 13.503 1.388 0.004 1.00 86.38 183 GLU A O 1
ATOM 1344 N N . ARG A 1 184 ? 11.450 2.246 0.252 1.00 88.75 184 ARG A N 1
ATOM 1345 C CA . ARG A 1 184 ? 10.770 1.193 -0.495 1.00 88.75 184 ARG A CA 1
ATOM 1346 C C . ARG A 1 184 ? 11.096 1.340 -1.984 1.00 88.75 184 ARG A C 1
ATOM 1348 O O . ARG A 1 184 ? 11.019 2.425 -2.557 1.00 88.75 184 ARG A O 1
ATOM 1355 N N . VAL A 1 185 ? 11.454 0.238 -2.636 1.00 90.94 185 VAL A N 1
ATOM 1356 C CA . VAL A 1 185 ? 11.471 0.191 -4.112 1.00 90.94 185 VAL A CA 1
ATOM 1357 C C . VAL A 1 185 ? 10.015 0.120 -4.564 1.00 90.94 185 VAL A C 1
ATOM 1359 O O . VAL A 1 185 ? 9.233 -0.494 -3.861 1.00 90.94 185 VAL A O 1
ATOM 1362 N N . GLU A 1 186 ? 9.588 0.735 -5.668 1.00 87.69 186 GLU A N 1
ATOM 1363 C CA . GLU A 1 186 ? 8.198 0.529 -6.133 1.00 87.69 186 GLU A CA 1
ATOM 1364 C C . GLU A 1 186 ? 8.085 -0.656 -7.111 1.00 87.69 186 GLU A C 1
ATOM 1366 O O . GLU A 1 186 ? 9.066 -1.030 -7.764 1.00 87.69 186 GLU A O 1
ATOM 1371 N N . ILE A 1 187 ? 6.881 -1.223 -7.230 1.00 90.81 187 ILE A N 1
ATOM 1372 C CA . ILE A 1 187 ? 6.508 -2.170 -8.289 1.00 90.81 187 ILE A CA 1
ATOM 1373 C C . ILE A 1 187 ? 5.611 -1.417 -9.261 1.00 90.81 187 ILE A C 1
ATOM 1375 O O . ILE A 1 187 ? 4.497 -1.028 -8.905 1.00 90.81 187 ILE A O 1
ATOM 1379 N N . ASP A 1 188 ? 6.083 -1.219 -10.485 1.00 90.44 188 ASP A N 1
ATOM 1380 C CA . ASP A 1 188 ? 5.441 -0.297 -11.425 1.00 90.44 188 ASP A CA 1
ATOM 1381 C C . ASP A 1 188 ? 4.106 -0.848 -11.971 1.00 90.44 188 ASP A C 1
ATOM 1383 O O . ASP A 1 188 ? 3.276 -0.094 -12.463 1.00 90.44 188 ASP A O 1
ATOM 1387 N N . ASP A 1 189 ? 3.825 -2.148 -11.852 1.00 87.62 189 ASP A N 1
ATOM 1388 C CA . ASP A 1 189 ? 2.532 -2.726 -12.247 1.00 87.62 189 ASP A CA 1
ATOM 1389 C C . ASP A 1 189 ? 1.621 -3.097 -11.069 1.00 87.62 189 ASP A C 1
ATOM 1391 O O . ASP A 1 189 ? 0.607 -3.773 -11.258 1.00 87.62 189 ASP A O 1
ATOM 1395 N N . LEU A 1 190 ? 1.931 -2.621 -9.858 1.00 80.62 190 LEU A N 1
ATOM 1396 C CA . LEU A 1 190 ? 1.124 -2.901 -8.668 1.00 80.62 190 LEU A CA 1
ATOM 1397 C C . LEU A 1 190 ? -0.320 -2.399 -8.825 1.00 80.62 190 LEU A C 1
ATOM 1399 O O . LEU A 1 190 ? -1.265 -3.063 -8.403 1.00 80.62 190 LEU A O 1
ATOM 1403 N N . GLY A 1 191 ? -0.495 -1.250 -9.486 1.00 74.62 191 GLY A N 1
ATOM 1404 C CA . GLY A 1 191 ? -1.808 -0.680 -9.790 1.00 74.62 191 GLY A CA 1
ATOM 1405 C C . GLY A 1 191 ? -2.640 -1.530 -10.755 1.00 74.62 191 GLY A C 1
ATOM 1406 O O . GLY A 1 191 ? -3.857 -1.517 -10.664 1.00 74.62 191 GLY A O 1
ATOM 1407 N N . GLU A 1 192 ? -2.012 -2.324 -11.629 1.00 77.56 192 GLU A N 1
ATOM 1408 C CA . GLU A 1 192 ? -2.729 -3.263 -12.506 1.00 77.56 192 GLU A CA 1
ATOM 1409 C C . GLU A 1 192 ? -3.182 -4.527 -11.755 1.00 77.56 192 GLU A C 1
ATOM 1411 O O . GLU A 1 192 ? -4.062 -5.248 -12.226 1.00 77.56 192 GLU A O 1
ATOM 1416 N N . MET A 1 193 ? -2.584 -4.813 -10.592 1.00 70.75 193 MET A N 1
ATOM 1417 C CA . MET A 1 193 ? -3.047 -5.873 -9.691 1.00 70.75 193 MET A CA 1
ATOM 1418 C C . MET A 1 193 ? -4.215 -5.429 -8.814 1.00 70.75 193 MET A C 1
ATOM 1420 O O . MET A 1 193 ? -5.052 -6.250 -8.438 1.00 70.75 193 MET A O 1
ATOM 1424 N N . ALA A 1 194 ? -4.278 -4.140 -8.490 1.00 63.19 194 ALA A N 1
ATOM 1425 C CA . ALA A 1 194 ? -5.453 -3.544 -7.891 1.00 63.19 194 ALA A CA 1
ATOM 1426 C C . ALA A 1 194 ? -6.551 -3.471 -8.966 1.00 63.19 194 ALA A C 1
ATOM 1428 O O . ALA A 1 194 ? -6.557 -2.587 -9.814 1.00 63.19 194 ALA A O 1
ATOM 1429 N N . THR A 1 195 ? -7.485 -4.424 -8.970 1.00 52.28 195 THR A N 1
ATOM 1430 C CA . THR A 1 195 ? -8.714 -4.317 -9.773 1.00 52.28 195 THR A CA 1
ATOM 1431 C C . THR A 1 195 ? -9.354 -2.928 -9.598 1.00 52.28 195 THR A C 1
ATOM 1433 O O . THR A 1 195 ? -9.276 -2.383 -8.498 1.00 52.28 195 THR A O 1
ATOM 1436 N N . PRO A 1 196 ? -10.036 -2.363 -10.618 1.00 39.41 196 PRO A N 1
ATOM 1437 C CA . PRO A 1 196 ? -10.598 -1.003 -10.582 1.00 39.41 196 PRO A CA 1
ATOM 1438 C C . PRO A 1 196 ? -11.659 -0.775 -9.490 1.00 39.41 196 PRO A C 1
ATOM 1440 O O . PRO A 1 196 ? -12.037 0.363 -9.231 1.00 39.41 196 PRO A O 1
ATOM 1443 N N . THR A 1 197 ? -12.089 -1.822 -8.783 1.00 40.84 197 THR A N 1
ATOM 1444 C CA . THR A 1 197 ? -12.562 -1.696 -7.400 1.00 40.84 197 THR A CA 1
ATOM 1445 C C . THR A 1 197 ? -11.347 -1.469 -6.499 1.00 40.84 197 THR A C 1
ATOM 1447 O O . THR A 1 197 ? -10.871 -2.401 -5.843 1.00 40.84 197 THR A O 1
ATOM 1450 N N . SER A 1 198 ? -10.774 -0.265 -6.559 1.00 39.00 198 SER A N 1
ATOM 1451 C CA . SER A 1 198 ? -9.591 0.118 -5.790 1.00 39.00 198 SER A CA 1
ATOM 1452 C C . SER A 1 198 ? -9.677 -0.440 -4.359 1.00 39.00 198 SER A C 1
ATOM 1454 O O . SER A 1 198 ? -10.713 -0.267 -3.714 1.00 39.00 198 SER A O 1
ATOM 1456 N N . PRO A 1 199 ? -8.608 -1.039 -3.806 1.00 42.66 199 PRO A N 1
ATOM 1457 C CA . PRO A 1 199 ? -8.528 -1.493 -2.409 1.00 42.66 199 PRO A CA 1
ATOM 1458 C C . PRO A 1 199 ? -8.797 -0.410 -1.336 1.00 42.66 199 PRO A C 1
ATOM 1460 O O . PRO A 1 199 ? -8.658 -0.670 -0.144 1.00 42.66 199 PRO A O 1
ATOM 1463 N N . GLY A 1 200 ? -9.207 0.797 -1.739 1.00 41.66 200 GLY A N 1
ATOM 1464 C CA . GLY A 1 200 ? -9.834 1.805 -0.892 1.00 41.66 200 GLY A CA 1
ATOM 1465 C C . GLY A 1 200 ? -11.303 1.533 -0.529 1.00 41.66 200 GLY A C 1
ATOM 1466 O O . GLY A 1 200 ? -11.764 2.092 0.460 1.00 41.66 200 GLY A O 1
ATOM 1467 N N . ASP A 1 201 ? -12.033 0.648 -1.218 1.00 47.44 201 ASP A N 1
ATOM 1468 C CA . ASP A 1 201 ? -13.503 0.581 -1.054 1.00 47.44 201 ASP A CA 1
ATOM 1469 C C . ASP A 1 201 ? -14.025 -0.405 0.003 1.00 47.44 201 ASP A C 1
ATOM 1471 O O . ASP A 1 201 ? -15.230 -0.499 0.241 1.00 47.44 201 ASP A O 1
ATOM 1475 N N . ARG A 1 202 ? -13.137 -1.088 0.732 1.00 62.41 202 ARG A N 1
ATOM 1476 C CA . ARG A 1 202 ? -13.491 -1.637 2.056 1.00 62.41 202 ARG A CA 1
ATOM 1477 C C . ARG A 1 202 ? -12.783 -0.914 3.189 1.00 62.41 202 ARG A C 1
ATOM 1479 O O . ARG A 1 202 ? -12.547 -1.500 4.246 1.00 62.41 202 ARG A O 1
ATOM 1486 N N . ARG A 1 203 ? -12.482 0.372 2.997 1.00 80.56 203 ARG A N 1
ATOM 1487 C CA . ARG A 1 203 ? -12.289 1.262 4.134 1.00 80.56 203 ARG A CA 1
ATOM 1488 C C . ARG A 1 203 ? -13.624 1.433 4.849 1.00 80.56 203 ARG A C 1
ATOM 1490 O O . ARG A 1 203 ? -14.568 2.034 4.349 1.00 80.56 203 ARG A O 1
ATOM 1497 N N . LEU A 1 204 ? -13.710 0.858 6.035 1.00 87.56 204 LEU A N 1
ATOM 1498 C CA . LEU A 1 204 ? -14.829 0.991 6.946 1.00 87.56 204 LEU A CA 1
ATOM 1499 C C . LEU A 1 204 ? -14.705 2.332 7.655 1.00 87.56 204 LEU A C 1
ATOM 1501 O O . LEU A 1 204 ? -14.229 2.418 8.789 1.00 87.56 204 LEU A O 1
ATOM 1505 N N . ASP A 1 205 ? -15.112 3.384 6.950 1.00 91.44 205 ASP A N 1
ATOM 1506 C CA . ASP A 1 205 ? -15.224 4.713 7.529 1.00 91.44 205 ASP A CA 1
ATOM 1507 C C . ASP A 1 205 ? -16.393 4.722 8.517 1.00 91.44 205 ASP A C 1
ATOM 1509 O O . ASP A 1 205 ? -17.552 4.478 8.161 1.00 91.44 205 ASP A O 1
ATOM 1513 N N . ARG A 1 206 ? -16.084 4.977 9.787 1.00 93.50 206 ARG A N 1
ATOM 1514 C CA . ARG A 1 206 ? -17.064 5.098 10.867 1.00 93.50 206 ARG A CA 1
ATOM 1515 C C . ARG A 1 206 ? -16.841 6.392 11.619 1.00 93.50 206 ARG A C 1
ATOM 1517 O O . ARG A 1 206 ? -15.709 6.800 11.864 1.00 93.50 206 ARG A O 1
ATOM 1524 N N . THR A 1 207 ? -17.935 7.030 11.997 1.00 94.69 207 THR A N 1
ATOM 1525 C CA . THR A 1 207 ? -17.924 8.231 12.828 1.00 94.69 207 THR A CA 1
ATOM 1526 C C . THR A 1 207 ? -18.747 7.920 14.068 1.00 94.69 207 THR A C 1
ATOM 1528 O O . THR A 1 207 ? -19.950 7.692 13.971 1.00 94.69 207 THR A O 1
ATOM 1531 N N . LEU A 1 208 ? -18.083 7.847 15.217 1.00 94.69 208 LEU A N 1
ATOM 1532 C CA . LEU A 1 208 ? -18.708 7.578 16.505 1.00 94.69 208 LEU A CA 1
ATOM 1533 C C . LEU A 1 208 ? -19.544 8.786 16.965 1.00 94.69 208 LEU A C 1
ATOM 1535 O O . LEU A 1 208 ? -19.267 9.921 16.557 1.00 94.69 208 LEU A O 1
ATOM 1539 N N . PRO A 1 209 ? -20.544 8.578 17.841 1.00 89.38 209 PRO A N 1
ATOM 1540 C CA . PRO A 1 209 ? -21.307 9.674 18.427 1.00 89.38 209 PRO A CA 1
ATOM 1541 C C . PRO A 1 209 ? -20.402 10.732 19.073 1.00 89.38 209 PRO A C 1
ATOM 1543 O O . PRO A 1 209 ? -19.458 10.405 19.789 1.00 89.38 209 PRO A O 1
ATOM 1546 N N . GLY A 1 210 ? -20.689 12.009 18.807 1.00 86.00 210 GLY A N 1
ATOM 1547 C CA . GLY A 1 210 ? -19.933 13.137 19.358 1.00 86.00 210 GLY A CA 1
ATOM 1548 C C . GLY A 1 210 ? -18.567 13.396 18.712 1.00 86.00 210 GLY A C 1
ATOM 1549 O O . GLY A 1 210 ? -17.830 14.240 19.219 1.00 86.00 210 GLY A O 1
ATOM 1550 N N . ALA A 1 211 ? -18.210 12.706 17.620 1.00 85.12 211 ALA A N 1
ATOM 1551 C CA . ALA A 1 211 ? -16.956 12.933 16.901 1.00 85.12 211 ALA A CA 1
ATOM 1552 C C . ALA A 1 211 ? -16.831 14.382 16.392 1.00 85.12 211 ALA A C 1
ATOM 1554 O O . ALA A 1 211 ? -17.686 14.867 15.650 1.00 85.12 211 ALA A O 1
ATOM 1555 N N . GLY A 1 212 ? -15.737 15.054 16.758 1.00 75.44 212 GLY A N 1
ATOM 1556 C CA . GLY A 1 212 ? -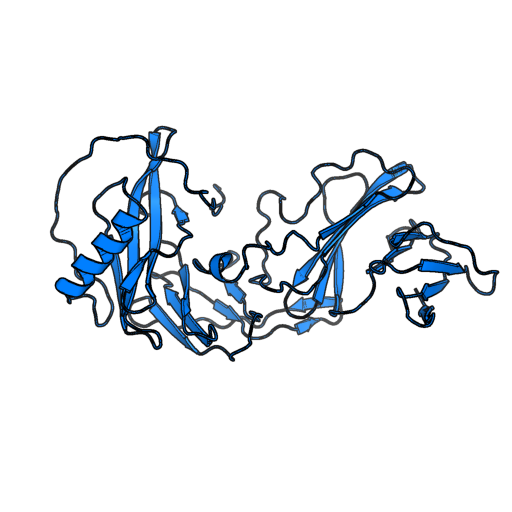15.338 16.327 16.154 1.00 75.44 212 GLY A CA 1
ATOM 1557 C C . GLY A 1 212 ? -14.711 16.160 14.761 1.00 75.44 212 GLY A C 1
ATOM 1558 O O . GLY A 1 212 ? -14.510 15.049 14.265 1.00 75.44 212 GLY A O 1
ATOM 1559 N N . ALA A 1 213 ? -14.352 17.280 14.125 1.00 70.88 213 ALA A N 1
ATOM 1560 C CA . ALA A 1 213 ? -13.683 17.297 12.824 1.00 70.88 213 ALA A CA 1
ATOM 1561 C C . ALA A 1 213 ? -12.206 16.855 12.929 1.00 70.88 213 ALA A C 1
ATOM 1563 O O . ALA A 1 213 ? -11.295 17.675 12.924 1.00 70.88 213 ALA A O 1
ATOM 1564 N N . ALA A 1 214 ? -11.950 15.547 13.009 1.00 75.62 214 ALA A N 1
ATOM 1565 C CA . ALA A 1 214 ? -10.612 14.963 12.853 1.00 75.62 214 ALA A CA 1
ATOM 1566 C C . ALA A 1 214 ? -10.336 14.640 11.372 1.00 75.62 214 ALA A C 1
ATOM 1568 O O . ALA A 1 214 ? -10.225 13.481 10.958 1.00 75.62 214 ALA A O 1
ATOM 1569 N N . THR A 1 215 ? -10.330 15.671 10.528 1.00 74.81 215 THR A N 1
ATOM 1570 C CA . THR A 1 215 ? -10.071 15.526 9.089 1.00 74.81 215 THR A CA 1
ATOM 1571 C C . THR A 1 215 ? -8.571 15.540 8.806 1.00 74.81 215 THR A C 1
ATOM 1573 O O . THR A 1 215 ? -7.843 16.348 9.370 1.00 74.81 215 THR A O 1
ATOM 1576 N N . GLY A 1 216 ? -8.110 14.674 7.901 1.00 80.88 216 GLY A N 1
ATOM 1577 C CA . GLY A 1 216 ? -6.713 14.652 7.447 1.00 80.88 216 GLY A CA 1
ATOM 1578 C C . GLY A 1 216 ? -5.759 13.783 8.273 1.00 80.88 216 GLY A C 1
ATOM 1579 O O . GLY A 1 216 ? -4.595 13.671 7.906 1.00 80.88 216 GLY A O 1
ATOM 1580 N N . TRP A 1 217 ? -6.225 13.133 9.343 1.00 89.50 217 TRP A N 1
ATOM 1581 C CA . TRP A 1 217 ? -5.414 12.192 10.126 1.00 89.50 217 TRP A CA 1
ATOM 1582 C C . TRP A 1 217 ? -5.421 10.805 9.495 1.00 89.50 217 TRP A C 1
ATOM 1584 O O . TRP A 1 217 ? -6.131 9.906 9.927 1.00 89.50 217 TRP A O 1
ATOM 1594 N N . ASP A 1 218 ? -4.645 10.649 8.434 1.00 89.19 218 ASP A N 1
ATOM 1595 C CA . ASP A 1 218 ? -4.520 9.397 7.701 1.00 89.19 218 ASP A CA 1
ATOM 1596 C C . ASP A 1 218 ? -3.040 9.038 7.602 1.00 89.19 218 ASP A C 1
ATOM 1598 O O . ASP A 1 218 ? -2.284 9.744 6.936 1.00 89.19 218 ASP A O 1
ATOM 1602 N N . VAL A 1 219 ? -2.635 7.948 8.262 1.00 86.94 219 VAL A N 1
ATOM 1603 C CA . VAL A 1 219 ? -1.247 7.462 8.292 1.00 86.94 219 VAL A CA 1
ATOM 1604 C C . VAL A 1 219 ? -0.685 7.353 6.880 1.00 86.94 219 VAL A C 1
ATOM 1606 O O . VAL A 1 219 ? 0.432 7.793 6.636 1.00 86.94 219 VAL A O 1
ATOM 1609 N N . SER A 1 220 ? -1.489 6.855 5.934 1.00 81.75 220 SER A N 1
ATOM 1610 C CA . SER A 1 220 ? -1.076 6.659 4.540 1.00 81.75 220 SER A CA 1
ATOM 1611 C C . SER A 1 220 ? -0.830 7.958 3.765 1.00 81.75 220 SER A C 1
ATOM 1613 O O . SER A 1 220 ? -0.272 7.920 2.672 1.00 81.75 220 SER A O 1
ATOM 1615 N N . LYS A 1 221 ? -1.245 9.106 4.315 1.00 84.62 221 LYS A N 1
ATOM 1616 C CA . LYS A 1 221 ? -1.110 10.436 3.705 1.00 84.62 221 LYS A CA 1
ATOM 1617 C C . LYS A 1 221 ? -0.155 11.346 4.474 1.00 84.62 221 LYS A C 1
ATOM 1619 O O . LYS A 1 221 ? -0.015 12.514 4.110 1.00 84.62 221 LYS A O 1
ATOM 1624 N N . LEU A 1 222 ? 0.473 10.854 5.544 1.00 84.19 222 LEU A N 1
ATOM 1625 C CA . LEU A 1 222 ? 1.428 11.655 6.298 1.00 84.19 222 LEU A CA 1
ATOM 1626 C C . LEU A 1 222 ? 2.666 11.945 5.431 1.00 84.19 222 LEU A C 1
ATOM 1628 O O . LEU A 1 222 ? 3.150 11.048 4.736 1.00 84.19 222 LEU A O 1
ATOM 1632 N N . PRO A 1 223 ? 3.206 13.176 5.461 1.00 80.31 223 PRO A N 1
ATOM 1633 C CA . PRO A 1 223 ? 4.422 13.503 4.727 1.00 80.31 223 PRO A CA 1
ATOM 1634 C C . PRO A 1 223 ? 5.568 12.553 5.089 1.00 80.31 223 PRO A C 1
ATOM 1636 O O . PRO A 1 223 ? 5.896 12.388 6.262 1.00 80.31 223 PRO A O 1
ATOM 1639 N N . GLY A 1 224 ? 6.180 11.936 4.077 1.00 73.06 224 GLY A N 1
ATOM 1640 C CA . GLY A 1 224 ? 7.283 10.991 4.269 1.00 73.06 224 GLY A CA 1
ATOM 1641 C C . GLY A 1 224 ? 6.868 9.620 4.806 1.00 73.06 224 GLY A C 1
ATOM 1642 O O . GLY A 1 224 ? 7.749 8.811 5.090 1.00 73.06 224 GLY A O 1
ATOM 1643 N N . TYR A 1 225 ? 5.567 9.335 4.937 1.00 74.75 225 TYR A N 1
ATOM 1644 C CA . TYR A 1 225 ? 5.118 7.972 5.182 1.00 74.75 225 TYR A CA 1
ATOM 1645 C C . TYR A 1 225 ? 5.376 7.125 3.938 1.00 74.75 225 TYR A C 1
ATOM 1647 O O . TYR A 1 225 ? 4.661 7.203 2.940 1.00 74.75 225 TYR A O 1
ATOM 1655 N N . ASP A 1 226 ? 6.417 6.314 4.025 1.00 71.75 226 ASP A N 1
ATOM 1656 C CA . ASP A 1 226 ? 6.657 5.182 3.151 1.00 71.75 226 ASP A CA 1
ATOM 1657 C C . ASP A 1 226 ? 6.460 3.927 3.993 1.00 71.75 226 ASP A C 1
ATOM 1659 O O . ASP A 1 226 ? 6.897 3.887 5.143 1.00 71.75 226 ASP A O 1
ATOM 1663 N N . ASP A 1 227 ? 5.746 2.934 3.472 1.00 72.69 227 ASP A N 1
ATOM 1664 C CA . ASP A 1 227 ? 5.468 1.726 4.236 1.00 72.69 227 ASP A CA 1
ATOM 1665 C C . ASP A 1 227 ? 6.739 0.870 4.318 1.00 72.69 227 ASP A C 1
ATOM 1667 O O . ASP A 1 227 ? 7.070 0.181 3.345 1.00 72.69 227 ASP A O 1
ATOM 1671 N N . PRO A 1 228 ? 7.448 0.836 5.466 1.00 67.62 228 PRO A N 1
ATOM 1672 C CA . PRO A 1 228 ? 8.743 0.169 5.527 1.00 67.62 228 PRO A CA 1
ATOM 1673 C C . PRO A 1 228 ? 8.593 -1.360 5.514 1.00 67.62 228 PRO A C 1
ATOM 1675 O O . PRO A 1 228 ? 9.586 -2.086 5.473 1.00 67.62 228 PRO A O 1
ATOM 1678 N N . TYR A 1 229 ? 7.356 -1.866 5.561 1.00 70.94 229 TYR A N 1
ATOM 1679 C CA . TYR A 1 229 ? 7.038 -3.286 5.594 1.00 70.94 229 TYR A CA 1
ATOM 1680 C C . TYR A 1 229 ? 6.510 -3.808 4.254 1.00 70.94 229 TYR A C 1
ATOM 1682 O O . TYR A 1 229 ? 6.013 -4.930 4.209 1.00 70.94 229 TYR A O 1
ATOM 1690 N N . GLY A 1 230 ? 6.678 -3.072 3.154 1.00 71.00 230 GLY A N 1
ATOM 1691 C CA . GLY A 1 230 ? 6.518 -3.604 1.799 1.00 71.00 230 GLY A CA 1
ATOM 1692 C C . GLY A 1 230 ? 5.223 -3.204 1.094 1.00 71.00 230 GLY A C 1
ATOM 1693 O O . GLY A 1 230 ? 4.705 -2.100 1.266 1.00 71.00 230 GLY A O 1
ATOM 1694 N N . TYR A 1 231 ? 4.756 -4.080 0.206 1.00 70.81 231 TYR A N 1
ATOM 1695 C CA . TYR A 1 231 ? 3.673 -3.780 -0.729 1.00 70.81 231 TYR A CA 1
ATOM 1696 C C . TYR A 1 231 ? 2.320 -4.273 -0.226 1.00 70.81 231 TYR A C 1
ATOM 1698 O O . TYR A 1 231 ? 2.209 -5.343 0.367 1.00 70.81 231 TYR A O 1
ATOM 1706 N N . GLN A 1 232 ? 1.273 -3.502 -0.520 1.00 65.75 232 GLN A N 1
ATOM 1707 C CA . GLN A 1 232 ? -0.099 -3.803 -0.125 1.00 65.75 232 GLN A CA 1
ATOM 1708 C C . GLN A 1 232 ? -0.931 -4.125 -1.369 1.00 65.75 232 GLN A C 1
ATOM 1710 O O . GLN A 1 232 ? -1.387 -3.223 -2.066 1.00 65.75 232 GLN A O 1
ATOM 1715 N N . VAL A 1 233 ? -1.152 -5.411 -1.646 1.00 58.88 233 VAL A N 1
ATOM 1716 C CA . VAL A 1 233 ? -2.223 -5.854 -2.553 1.00 58.88 233 VAL A CA 1
ATOM 1717 C C . VAL A 1 233 ? -2.970 -6.983 -1.869 1.00 58.88 233 VAL A C 1
ATOM 1719 O O . VAL A 1 233 ? -2.597 -8.149 -1.974 1.00 58.88 233 VAL A O 1
ATOM 1722 N N . GLN A 1 234 ? -3.989 -6.597 -1.107 1.00 64.50 234 GLN A N 1
ATOM 1723 C CA . GLN A 1 234 ? -4.930 -7.498 -0.452 1.00 64.50 234 GLN A CA 1
ATOM 1724 C C . GLN A 1 234 ? -6.332 -6.910 -0.586 1.00 64.50 234 GLN A C 1
ATOM 1726 O O . GLN A 1 234 ? -6.734 -6.088 0.237 1.00 64.50 234 GLN A O 1
ATOM 1731 N N . PRO A 1 235 ? -7.063 -7.260 -1.655 1.00 60.28 235 PRO A N 1
ATOM 1732 C CA . PRO A 1 235 ? -8.384 -6.692 -1.912 1.00 60.28 235 PRO A CA 1
ATOM 1733 C C . PRO A 1 235 ? -9.444 -7.137 -0.887 1.00 60.28 235 PRO A C 1
ATOM 1735 O O . PRO A 1 235 ? -10.527 -6.559 -0.826 1.00 60.28 235 PRO A O 1
ATOM 1738 N N . ASP A 1 236 ? -9.163 -8.167 -0.089 1.00 67.44 236 ASP A N 1
ATOM 1739 C CA . ASP A 1 236 ? -10.111 -8.827 0.806 1.00 67.44 236 ASP A CA 1
ATOM 1740 C C . ASP A 1 236 ? -10.055 -8.357 2.268 1.00 67.44 236 ASP A C 1
ATOM 1742 O O . ASP A 1 236 ? -11.026 -8.578 2.999 1.00 67.44 236 ASP A O 1
ATOM 1746 N N . LEU A 1 237 ? -8.988 -7.678 2.705 1.00 71.88 237 LEU A N 1
ATOM 1747 C CA . LEU A 1 237 ? -8.886 -7.219 4.092 1.00 71.88 237 LEU A CA 1
ATOM 1748 C C . LEU A 1 237 ? -9.568 -5.860 4.305 1.00 71.88 237 LEU A C 1
ATOM 1750 O O . LEU A 1 237 ? -9.142 -4.865 3.717 1.00 71.88 237 LEU A O 1
ATOM 1754 N N . PRO A 1 238 ? -10.593 -5.766 5.178 1.00 77.25 238 PRO A N 1
ATOM 1755 C CA . PRO A 1 238 ? -11.177 -4.477 5.516 1.00 77.25 238 PRO A CA 1
ATOM 1756 C C . PRO A 1 238 ? -10.150 -3.613 6.256 1.00 77.25 238 PRO A C 1
ATOM 1758 O O . PRO A 1 238 ? -9.518 -4.053 7.221 1.00 77.25 238 PRO A O 1
ATOM 1761 N N . SER A 1 239 ? -10.019 -2.359 5.832 1.00 87.31 239 SER A N 1
ATOM 1762 C CA . SER A 1 239 ? -9.308 -1.339 6.602 1.00 87.31 239 SER A CA 1
ATOM 1763 C C . SER A 1 239 ? -10.320 -0.578 7.449 1.00 87.31 239 SER A C 1
ATOM 1765 O O . SER A 1 239 ? -11.387 -0.213 6.977 1.00 87.31 239 SER A O 1
ATOM 1767 N N . TRP A 1 240 ? -10.035 -0.358 8.723 1.00 92.38 240 TRP A N 1
ATOM 1768 C CA . TRP A 1 240 ? -10.875 0.451 9.595 1.00 92.38 240 TRP A CA 1
ATOM 1769 C C . TRP A 1 240 ? -10.399 1.890 9.558 1.00 92.38 240 TRP A C 1
ATOM 1771 O O . TRP A 1 240 ? -9.196 2.144 9.584 1.00 92.38 240 TRP A O 1
ATOM 1781 N N . TYR A 1 241 ? -11.340 2.826 9.554 1.00 93.88 241 TYR A N 1
ATOM 1782 C CA . TYR A 1 241 ? -11.059 4.226 9.820 1.00 93.88 241 TYR A CA 1
ATOM 1783 C C . TYR A 1 241 ? -12.176 4.806 10.687 1.00 93.88 241 TYR A C 1
ATOM 1785 O O . TYR A 1 241 ? -13.228 5.231 10.210 1.00 93.88 241 TYR A O 1
ATOM 1793 N N . VAL A 1 242 ? -11.963 4.763 11.999 1.00 95.62 242 VAL A N 1
ATOM 1794 C CA . VAL A 1 242 ? -12.942 5.153 13.013 1.00 95.62 242 VAL A CA 1
ATOM 1795 C C . VAL A 1 242 ? -12.578 6.529 13.553 1.00 95.62 242 VAL A C 1
ATOM 1797 O O . VAL A 1 242 ? -11.494 6.713 14.097 1.00 95.62 242 VAL A O 1
ATOM 1800 N N . ARG A 1 243 ? -13.488 7.494 13.429 1.00 96.44 243 ARG A N 1
ATOM 1801 C CA . ARG A 1 243 ? -13.390 8.837 14.018 1.00 96.44 243 ARG A CA 1
ATOM 1802 C C . ARG A 1 243 ? -14.246 8.917 15.270 1.00 96.44 243 ARG A C 1
ATOM 1804 O O . ARG A 1 243 ? -15.376 8.441 15.257 1.00 96.44 243 ARG A O 1
ATOM 1811 N N . GLY A 1 244 ? -13.756 9.558 16.319 1.00 95.44 244 GLY A N 1
ATOM 1812 C CA . GLY A 1 244 ? -14.487 9.717 17.571 1.00 95.44 244 GLY A CA 1
ATOM 1813 C C . GLY A 1 244 ? -14.003 10.899 18.396 1.00 95.44 244 GLY A C 1
ATOM 1814 O O . GLY A 1 244 ? -13.161 11.682 17.957 1.00 95.44 244 GLY A O 1
ATOM 1815 N N . THR A 1 245 ? -14.530 10.987 19.610 1.00 95.56 245 THR A N 1
ATOM 1816 C CA . THR A 1 245 ? -14.098 11.938 20.634 1.00 95.56 245 THR A CA 1
ATOM 1817 C C . THR A 1 245 ? -13.863 11.163 21.924 1.00 95.56 245 THR A C 1
ATOM 1819 O O . THR A 1 245 ? -14.681 10.328 22.306 1.00 95.56 245 THR A O 1
ATOM 1822 N N . LEU A 1 246 ? -12.721 11.401 22.561 1.00 95.06 246 LEU A N 1
ATOM 1823 C CA . LEU A 1 246 ? -12.345 10.784 23.830 1.00 95.06 246 LEU A CA 1
ATOM 1824 C C . LEU A 1 246 ? -13.182 11.348 24.992 1.00 95.06 246 LEU A C 1
ATOM 1826 O O . LEU A 1 246 ? -13.764 12.429 24.856 1.00 95.06 246 LEU A O 1
ATOM 1830 N N . PRO A 1 247 ? -13.204 10.685 26.165 1.00 92.12 247 PRO A N 1
ATOM 1831 C CA . PRO A 1 247 ? -13.877 11.214 27.357 1.00 92.12 247 PRO A CA 1
ATOM 1832 C C . PRO A 1 247 ? -13.402 12.620 27.762 1.00 92.12 247 PRO A C 1
ATOM 1834 O O . PRO A 1 247 ? -14.185 13.424 28.263 1.00 92.12 247 PRO A O 1
ATOM 1837 N N . ASP A 1 248 ? -12.137 12.945 27.485 1.00 92.69 248 ASP A N 1
ATOM 1838 C CA . ASP A 1 248 ? -11.523 14.257 27.731 1.00 92.69 248 ASP A CA 1
ATOM 1839 C C . ASP A 1 248 ? -11.759 15.286 26.605 1.00 92.69 248 ASP A C 1
ATOM 1841 O O . ASP A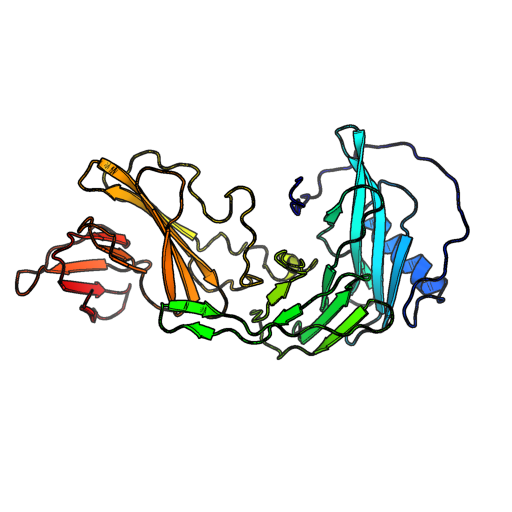 1 248 ? -11.162 16.362 26.603 1.00 92.69 248 ASP A O 1
ATOM 1845 N N . ARG A 1 249 ? -12.649 14.969 25.656 1.00 93.44 249 ARG A N 1
ATOM 1846 C CA . ARG A 1 249 ? -13.037 15.782 24.493 1.00 93.44 249 ARG A CA 1
ATOM 1847 C C . ARG A 1 249 ? -11.983 15.931 23.397 1.00 93.44 249 ARG A C 1
ATOM 1849 O O . ARG A 1 249 ? -12.244 16.632 22.417 1.00 93.44 249 ARG A O 1
ATOM 1856 N N . ARG A 1 250 ? -10.824 15.273 23.489 1.00 94.94 250 ARG A N 1
ATOM 1857 C CA . ARG A 1 250 ? -9.867 15.275 22.374 1.00 94.94 250 ARG A CA 1
ATOM 1858 C C . ARG A 1 250 ? -10.397 14.441 21.197 1.00 94.94 250 ARG A C 1
ATOM 1860 O O . ARG A 1 250 ? -11.004 13.390 21.419 1.00 94.94 250 ARG A O 1
ATOM 1867 N N . PRO A 1 251 ? -10.154 14.864 19.943 1.00 95.81 251 PRO A N 1
ATOM 1868 C CA . PRO A 1 251 ? -10.480 14.048 18.781 1.00 95.81 251 PRO A CA 1
ATOM 1869 C C . PRO A 1 251 ? -9.684 12.736 18.772 1.00 95.81 251 PRO A C 1
ATOM 1871 O O . PRO A 1 251 ? -8.514 12.705 19.155 1.00 95.81 251 PRO A O 1
ATOM 1874 N N . LEU A 1 252 ? -10.320 11.666 18.299 1.00 96.12 252 LEU A N 1
ATOM 1875 C CA . LEU A 1 252 ? -9.743 10.334 18.134 1.00 96.12 252 LEU A CA 1
ATOM 1876 C C . LEU A 1 252 ? -9.858 9.899 16.674 1.00 96.12 252 LEU A C 1
ATOM 1878 O O . LEU A 1 252 ? -10.935 9.993 16.082 1.00 96.12 252 LEU A O 1
ATOM 1882 N N . VAL A 1 253 ? -8.782 9.333 16.133 1.00 96.75 253 VAL A N 1
ATOM 1883 C CA . VAL A 1 253 ? -8.845 8.492 14.931 1.00 96.75 253 VAL A CA 1
ATOM 1884 C C . VAL A 1 253 ? -8.199 7.150 15.224 1.00 96.75 253 VAL A C 1
ATOM 1886 O O . VAL A 1 253 ? -7.122 7.107 15.806 1.00 96.75 253 VAL A O 1
ATOM 1889 N N . VAL A 1 254 ? -8.840 6.063 14.807 1.00 96.50 254 VAL A N 1
ATOM 1890 C CA . VAL A 1 254 ? -8.248 4.726 14.734 1.00 96.50 254 VAL A CA 1
ATOM 1891 C C . VAL A 1 254 ? -8.236 4.292 13.286 1.00 96.50 254 VAL A C 1
ATOM 1893 O O . VAL A 1 254 ? -9.274 4.295 12.628 1.00 96.50 254 VAL A O 1
ATOM 1896 N N . GLN A 1 255 ? -7.069 3.895 12.801 1.00 94.62 255 GLN A N 1
ATOM 1897 C CA . GLN A 1 255 ? -6.880 3.426 11.440 1.00 94.62 255 GLN A CA 1
ATOM 1898 C C . GLN A 1 255 ? -6.251 2.039 11.449 1.00 94.62 255 GLN A C 1
ATOM 1900 O O . GLN A 1 255 ? -5.309 1.797 12.203 1.00 94.62 255 GLN A O 1
ATOM 1905 N N . THR A 1 256 ? -6.716 1.139 10.584 1.00 92.12 256 THR A N 1
ATOM 1906 C CA . THR A 1 256 ? -5.937 -0.050 10.235 1.00 92.12 256 THR A CA 1
ATOM 1907 C C . THR A 1 256 ? -5.413 0.048 8.813 1.00 92.12 256 THR A C 1
ATOM 1909 O O . THR A 1 256 ? -6.136 0.424 7.895 1.00 92.12 256 THR A O 1
ATOM 1912 N N . VAL A 1 257 ? -4.140 -0.293 8.636 1.00 87.75 257 VAL A N 1
ATOM 1913 C CA . VAL A 1 257 ? -3.461 -0.327 7.341 1.00 87.75 257 VAL A CA 1
ATOM 1914 C C . VAL A 1 257 ? -3.158 -1.793 7.020 1.00 87.75 257 VAL A C 1
ATOM 1916 O O . VAL A 1 257 ? -2.365 -2.396 7.756 1.00 87.75 257 VAL A O 1
ATOM 1919 N N . PRO A 1 258 ? -3.792 -2.389 5.990 1.00 85.00 258 PRO A N 1
ATOM 1920 C CA . PRO A 1 258 ? -3.547 -3.775 5.594 1.00 85.00 258 PRO A CA 1
ATOM 1921 C C . PRO A 1 258 ? -2.054 -4.068 5.388 1.00 85.00 258 PRO A C 1
ATOM 1923 O O . PRO A 1 258 ? -1.310 -3.217 4.901 1.00 85.00 258 PRO A O 1
ATOM 1926 N N . ALA A 1 259 ? -1.608 -5.255 5.799 1.00 82.44 259 ALA A N 1
ATOM 1927 C CA . ALA A 1 259 ? -0.225 -5.718 5.678 1.00 82.44 259 ALA A CA 1
ATOM 1928 C C . ALA A 1 259 ? -0.160 -7.258 5.724 1.00 82.44 259 ALA A C 1
ATOM 1930 O O . ALA A 1 259 ? -0.645 -7.864 6.674 1.00 82.44 259 ALA A O 1
ATOM 1931 N N . ASP A 1 260 ? 0.442 -7.872 4.700 1.00 82.12 260 ASP A N 1
ATOM 1932 C CA . ASP A 1 260 ? 0.643 -9.323 4.481 1.00 82.12 260 ASP A CA 1
ATOM 1933 C C . ASP A 1 260 ? -0.527 -10.266 4.825 1.00 82.12 260 ASP A C 1
ATOM 1935 O O . ASP A 1 260 ? -1.266 -10.642 3.930 1.00 82.12 260 ASP A O 1
ATOM 1939 N N . ASP A 1 261 ? -0.696 -10.669 6.084 1.00 80.38 261 ASP A N 1
ATOM 1940 C CA . ASP A 1 261 ? -1.773 -11.575 6.521 1.00 80.38 261 ASP A CA 1
ATOM 1941 C C . ASP A 1 261 ? -2.670 -10.920 7.589 1.00 80.38 261 ASP A C 1
ATOM 1943 O O . ASP A 1 261 ? -3.248 -11.593 8.443 1.00 80.38 261 ASP A O 1
ATOM 1947 N N . GLY A 1 262 ? -2.757 -9.590 7.596 1.00 87.56 262 GLY A N 1
ATOM 1948 C CA . GLY A 1 262 ? -3.494 -8.838 8.602 1.00 87.56 262 GLY A CA 1
ATOM 1949 C C . GLY A 1 262 ? -3.464 -7.332 8.377 1.00 87.56 262 GLY A C 1
ATOM 1950 O O . GLY A 1 262 ? -3.458 -6.844 7.248 1.00 87.56 262 GLY A O 1
ATOM 1951 N N . ALA A 1 263 ? -3.481 -6.567 9.461 1.00 89.31 263 ALA A N 1
ATOM 1952 C CA . ALA A 1 263 ? -3.418 -5.118 9.410 1.00 89.31 263 ALA A CA 1
ATOM 1953 C C . ALA A 1 263 ? -2.667 -4.545 10.609 1.00 89.31 263 ALA A C 1
ATOM 1955 O O . ALA A 1 263 ? -2.807 -4.994 11.744 1.00 89.31 263 ALA A O 1
ATOM 1956 N N . ARG A 1 264 ? -1.907 -3.485 10.368 1.00 89.94 264 ARG A N 1
ATOM 1957 C CA . ARG A 1 264 ? -1.326 -2.663 11.430 1.00 89.94 264 ARG A CA 1
ATOM 1958 C C . ARG A 1 264 ? -2.381 -1.704 11.936 1.00 89.94 264 ARG A C 1
ATOM 1960 O O . ARG A 1 264 ? -3.036 -1.051 11.129 1.00 89.94 264 ARG A O 1
ATOM 1967 N N . ALA A 1 265 ? -2.529 -1.603 13.245 1.00 93.00 265 ALA A N 1
ATOM 1968 C CA . ALA A 1 265 ? -3.431 -0.651 13.860 1.00 93.00 265 ALA A CA 1
ATOM 1969 C C . ALA A 1 265 ? -2.661 0.582 14.336 1.00 93.00 265 ALA A C 1
ATOM 1971 O O . ALA A 1 265 ? -1.580 0.480 14.916 1.00 93.00 265 ALA A O 1
ATOM 1972 N N . PHE A 1 266 ? -3.246 1.747 14.100 1.00 94.62 266 PHE A N 1
ATOM 1973 C CA . PHE A 1 266 ? -2.752 3.035 14.550 1.00 94.62 266 PHE A CA 1
ATOM 1974 C C . PHE A 1 266 ? -3.879 3.806 15.220 1.00 94.62 266 PHE A C 1
ATOM 1976 O O . PHE A 1 266 ? -5.050 3.642 14.863 1.00 94.62 266 PHE A O 1
ATOM 1983 N N . TYR A 1 267 ? -3.527 4.680 16.156 1.00 96.56 267 TYR A N 1
ATOM 1984 C CA . TYR A 1 267 ? -4.457 5.653 16.711 1.00 96.56 267 TYR A CA 1
ATOM 1985 C C . TYR A 1 267 ? 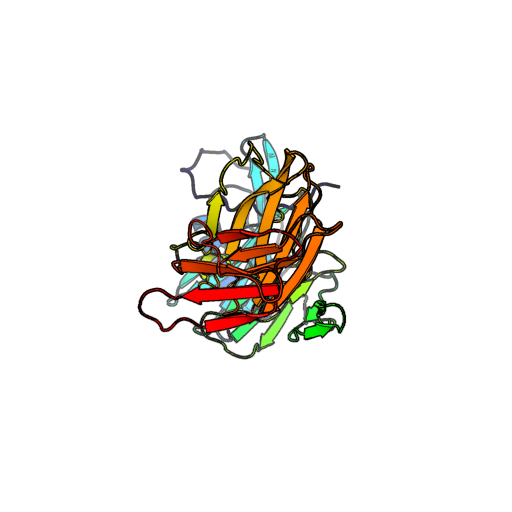-3.837 7.050 16.795 1.00 96.56 267 TYR A C 1
ATOM 1987 O O . TYR A 1 267 ? -2.622 7.201 16.874 1.00 96.56 267 TYR A O 1
ATOM 1995 N N . PHE A 1 268 ? -4.689 8.068 16.805 1.00 96.75 268 PHE A N 1
ATOM 1996 C CA . PHE A 1 268 ? -4.345 9.483 16.922 1.00 96.75 268 PHE A CA 1
ATOM 1997 C C . PHE A 1 268 ? -5.146 10.082 18.079 1.00 96.75 268 PHE A C 1
ATOM 1999 O O . PHE A 1 268 ? -6.366 9.910 18.110 1.00 96.75 268 PHE A O 1
ATOM 2006 N N . LEU A 1 269 ? -4.489 10.777 19.014 1.00 95.56 269 LEU A N 1
ATOM 2007 C CA . LEU A 1 269 ? -5.129 11.357 20.207 1.00 95.56 269 LEU A CA 1
ATOM 2008 C C . LEU A 1 269 ? -4.926 12.871 20.241 1.00 95.56 269 LEU A C 1
ATOM 2010 O O . LEU A 1 269 ? -3.862 13.358 20.621 1.00 95.56 269 LEU A O 1
ATOM 2014 N N . GLY A 1 270 ? -5.939 13.632 19.837 1.00 93.75 270 GLY A N 1
ATOM 2015 C CA . GLY A 1 270 ? -5.916 15.098 19.877 1.00 93.75 270 GLY A CA 1
ATOM 2016 C C . GLY A 1 270 ? -4.878 15.774 18.973 1.00 93.75 270 GLY A C 1
ATOM 2017 O O . GLY A 1 270 ? -4.797 16.997 18.970 1.00 93.75 270 GLY A O 1
ATOM 2018 N N . SER A 1 271 ? -4.098 15.011 18.207 1.00 92.12 271 SER A N 1
ATOM 2019 C CA . SER A 1 271 ? -3.054 15.505 17.313 1.00 92.12 271 SER A CA 1
ATOM 2020 C C . SER A 1 271 ? -2.931 14.616 16.076 1.00 92.12 271 SER A C 1
ATOM 2022 O O . SER A 1 271 ? -3.354 13.463 16.086 1.00 92.12 271 SER A O 1
ATOM 2024 N N . GLY A 1 272 ? -2.314 15.146 15.017 1.00 88.25 272 GLY A N 1
ATOM 2025 C CA . GLY A 1 272 ? -2.014 14.394 13.794 1.00 88.25 272 GLY A CA 1
ATOM 2026 C C . GLY A 1 272 ? -0.841 13.414 13.923 1.00 88.25 272 GLY A C 1
ATOM 2027 O O . GLY A 1 272 ? -0.417 12.862 12.912 1.00 88.25 272 GLY A O 1
ATOM 2028 N N . THR A 1 273 ? -0.304 13.201 15.128 1.00 93.00 273 THR A N 1
ATOM 2029 C CA . THR A 1 273 ? 0.782 12.246 15.372 1.00 93.00 273 THR A CA 1
ATOM 2030 C C . THR A 1 273 ? 0.201 10.846 15.591 1.00 93.00 273 THR A C 1
ATOM 2032 O O . THR A 1 273 ? -0.556 10.650 16.545 1.00 93.00 273 THR A O 1
ATOM 2035 N N . PRO A 1 274 ? 0.530 9.859 14.740 1.00 94.69 274 PRO A N 1
ATOM 2036 C CA . PRO A 1 274 ? 0.050 8.498 14.915 1.00 94.69 274 PRO A CA 1
ATOM 2037 C C . PRO A 1 274 ? 0.834 7.761 16.002 1.00 94.69 274 PRO A C 1
ATOM 2039 O O . PRO A 1 274 ? 2.049 7.900 16.131 1.00 94.69 274 PRO A O 1
ATOM 2042 N N . HIS A 1 275 ? 0.144 6.877 16.709 1.00 93.75 275 HIS A N 1
ATOM 2043 C CA . HIS A 1 275 ? 0.728 5.895 17.611 1.00 93.75 275 HIS A CA 1
ATOM 2044 C C . HIS A 1 275 ? 0.471 4.494 17.067 1.00 93.75 275 HIS A C 1
ATOM 2046 O O . HIS A 1 275 ? -0.655 4.163 16.691 1.00 93.75 275 HIS A O 1
ATOM 2052 N N . TYR A 1 276 ? 1.511 3.663 17.027 1.00 92.25 276 TYR A N 1
ATOM 2053 C CA . TYR A 1 276 ? 1.383 2.268 16.624 1.00 92.25 276 TYR A CA 1
ATOM 2054 C C . TYR A 1 276 ? 0.759 1.440 17.750 1.00 92.25 276 TYR A C 1
ATOM 2056 O O . TYR A 1 276 ? 1.249 1.450 18.876 1.00 92.25 276 TYR A O 1
ATOM 2064 N N . ALA A 1 277 ? -0.308 0.711 17.432 1.00 92.44 277 ALA A N 1
ATOM 2065 C CA . ALA A 1 277 ? -1.099 -0.056 18.393 1.00 92.44 277 ALA A CA 1
ATOM 2066 C C . ALA A 1 277 ? -0.899 -1.575 18.286 1.00 92.44 277 ALA A C 1
ATOM 2068 O O . ALA A 1 277 ? -1.518 -2.324 19.038 1.00 92.44 277 ALA A O 1
ATOM 2069 N N . GLY A 1 278 ? -0.069 -2.033 17.346 1.00 90.81 278 GLY A N 1
ATOM 2070 C CA . GLY A 1 278 ? 0.194 -3.452 17.115 1.00 90.81 278 GLY A CA 1
ATOM 2071 C C . GLY A 1 278 ? -0.320 -3.969 15.773 1.00 90.81 278 GLY A C 1
ATOM 2072 O O . GLY A 1 278 ? -1.000 -3.275 15.009 1.00 90.81 278 GLY A O 1
ATOM 2073 N N . PHE A 1 279 ? 0.044 -5.216 15.485 1.00 90.81 279 PHE A N 1
ATOM 2074 C CA . PHE A 1 279 ? -0.413 -5.956 14.320 1.00 90.81 279 PHE A CA 1
ATOM 2075 C C . PHE A 1 279 ? -1.626 -6.809 14.678 1.00 90.81 279 PHE A C 1
ATOM 2077 O O . PHE A 1 279 ? -1.703 -7.379 15.764 1.00 90.81 279 PHE A O 1
ATOM 2084 N N . ARG A 1 280 ? -2.570 -6.901 13.747 1.00 89.19 280 ARG A N 1
ATOM 2085 C CA . ARG A 1 280 ? -3.825 -7.627 13.905 1.00 89.19 280 ARG A CA 1
ATOM 2086 C C . ARG A 1 280 ? -3.957 -8.658 12.789 1.00 89.19 280 ARG A C 1
ATOM 2088 O O . ARG A 1 280 ? -3.984 -8.245 11.630 1.00 89.19 280 ARG A O 1
ATOM 2095 N N . PRO A 1 281 ? -4.038 -9.960 13.098 1.00 87.25 281 PRO A N 1
ATOM 2096 C CA . PRO A 1 281 ? -4.284 -10.991 12.099 1.00 87.25 281 PRO A CA 1
ATOM 2097 C C . PRO A 1 281 ? -5.552 -10.736 11.273 1.00 87.25 281 PRO A C 1
ATOM 2099 O O . PRO A 1 281 ? -6.526 -10.137 11.741 1.00 87.25 281 PRO A O 1
ATOM 2102 N N . ALA A 1 282 ? -5.544 -11.201 10.027 1.00 84.00 282 ALA A N 1
ATOM 2103 C CA . ALA A 1 282 ? -6.707 -11.175 9.153 1.00 84.00 282 ALA A CA 1
ATOM 2104 C C . ALA A 1 282 ? -7.902 -11.903 9.785 1.00 84.00 282 ALA A C 1
ATOM 2106 O O . ALA A 1 282 ? -7.751 -12.917 10.463 1.00 84.00 282 ALA A O 1
ATOM 2107 N N . GLY A 1 283 ? -9.109 -11.392 9.533 1.00 81.25 283 GLY A N 1
ATOM 2108 C CA . GLY A 1 283 ? -10.351 -11.971 10.056 1.00 81.25 283 GLY A CA 1
ATOM 2109 C C . GLY A 1 283 ? -10.675 -11.597 11.505 1.00 81.25 283 GLY A C 1
ATOM 2110 O O . GLY A 1 283 ? -11.796 -11.842 11.948 1.00 81.25 283 GLY A O 1
ATOM 2111 N N . GLU A 1 284 ? -9.761 -10.952 12.234 1.00 84.69 284 GLU A N 1
ATOM 2112 C CA . GLU A 1 284 ? -10.060 -10.462 13.578 1.00 84.69 284 GLU A CA 1
ATOM 2113 C C . GLU A 1 284 ? -10.885 -9.167 13.572 1.00 84.69 284 GLU A C 1
ATOM 2115 O O . GLU A 1 284 ? -10.696 -8.251 12.762 1.00 84.69 284 GLU A O 1
ATOM 2120 N N . PHE A 1 285 ? -11.752 -9.043 14.572 1.00 90.56 285 PHE A N 1
ATOM 2121 C CA . PHE A 1 285 ? -12.519 -7.833 14.858 1.00 90.56 285 PHE A CA 1
ATOM 2122 C C . PHE A 1 285 ? -11.636 -6.751 15.484 1.00 90.56 285 PHE A C 1
ATOM 2124 O O . PHE A 1 285 ? -10.712 -7.055 16.242 1.00 90.56 285 PHE A O 1
ATOM 2131 N N . LEU A 1 286 ? -11.890 -5.482 15.152 1.00 93.62 286 LEU A N 1
ATOM 2132 C CA . LEU A 1 286 ? -11.167 -4.355 15.732 1.00 93.62 286 LEU A CA 1
ATOM 2133 C C . LEU A 1 286 ? -11.288 -4.399 17.249 1.00 93.62 286 LEU A C 1
ATOM 2135 O O . LEU A 1 286 ? -12.391 -4.432 17.777 1.00 93.62 286 LEU A O 1
ATOM 2139 N N . ARG A 1 287 ? -10.136 -4.421 17.920 1.00 94.88 287 ARG A N 1
ATOM 2140 C CA . ARG A 1 287 ? -9.996 -4.356 19.371 1.00 94.88 287 ARG A CA 1
ATOM 2141 C C . ARG A 1 287 ? -8.700 -3.634 19.689 1.00 94.88 287 ARG A C 1
ATOM 2143 O O . ARG A 1 287 ? -7.625 -4.141 19.377 1.00 94.88 287 ARG A O 1
ATOM 2150 N N . LEU A 1 288 ? -8.803 -2.455 20.282 1.00 95.44 288 LEU A N 1
ATOM 2151 C CA . LEU A 1 288 ? -7.659 -1.605 20.578 1.00 95.44 288 LEU A CA 1
ATOM 2152 C C . LEU A 1 288 ? -7.896 -0.897 21.908 1.00 95.44 288 LEU A C 1
ATOM 2154 O O . LEU A 1 288 ? -8.792 -0.064 22.022 1.00 95.44 288 LEU A O 1
ATOM 2158 N N . ARG A 1 289 ? -7.083 -1.225 22.914 1.00 95.62 289 ARG A N 1
ATOM 2159 C CA . ARG A 1 289 ? -7.090 -0.526 24.200 1.00 95.62 289 ARG A CA 1
ATOM 2160 C C . ARG A 1 289 ? -6.274 0.757 24.083 1.00 95.62 289 ARG A C 1
ATOM 2162 O O . ARG A 1 289 ? -5.108 0.712 23.700 1.00 95.62 289 ARG A O 1
ATOM 2169 N N . LEU A 1 290 ? -6.904 1.886 24.379 1.00 96.75 290 LEU A N 1
ATOM 2170 C CA . LEU A 1 290 ? -6.251 3.190 24.371 1.00 96.75 290 LEU A CA 1
ATOM 2171 C C . LEU A 1 290 ? -5.442 3.381 25.668 1.00 96.75 290 LEU A C 1
ATOM 2173 O O . LEU A 1 290 ? -5.783 2.773 26.690 1.00 96.75 290 LEU A O 1
ATOM 2177 N N . PRO A 1 291 ? -4.376 4.202 25.651 1.00 95.62 291 PRO A N 1
ATOM 2178 C CA . PRO A 1 291 ? -3.595 4.500 26.851 1.00 95.62 291 PRO A CA 1
ATOM 2179 C C . PRO A 1 291 ? -4.438 5.225 27.911 1.00 95.62 291 PRO A C 1
ATOM 2181 O O . PRO A 1 291 ? -5.561 5.648 27.644 1.00 95.62 291 PRO A O 1
ATOM 2184 N N . ASP A 1 292 ? -3.895 5.355 29.122 1.00 95.19 292 ASP A N 1
ATOM 2185 C CA . ASP A 1 292 ? -4.427 6.210 30.197 1.00 95.19 292 ASP A CA 1
ATOM 2186 C C . ASP A 1 292 ? -5.908 5.986 30.549 1.00 95.19 292 ASP A C 1
ATOM 2188 O O . ASP A 1 292 ? -6.614 6.912 30.937 1.00 95.19 292 ASP A O 1
ATOM 2192 N N . GLN A 1 293 ? -6.401 4.749 30.406 1.00 95.19 293 GLN A N 1
ATOM 2193 C CA . GLN A 1 293 ? -7.808 4.400 30.655 1.00 95.19 293 GLN A CA 1
ATOM 2194 C C . GLN A 1 293 ? -8.799 5.209 29.791 1.00 95.19 293 GLN A C 1
ATOM 2196 O O . GLN A 1 293 ? -9.951 5.413 30.173 1.00 95.19 293 GLN A O 1
ATOM 2201 N N . LEU A 1 294 ? -8.381 5.641 28.596 1.00 96.00 294 LEU A N 1
ATOM 2202 C CA . LEU A 1 294 ? -9.219 6.427 27.679 1.00 96.00 294 LEU A CA 1
ATOM 2203 C C . LEU A 1 294 ? -10.312 5.596 26.987 1.00 96.00 294 LEU A C 1
ATOM 2205 O O . LEU A 1 294 ? -11.212 6.160 26.367 1.00 96.00 294 LEU A O 1
ATOM 2209 N N . GLY A 1 295 ? -10.251 4.267 27.101 1.00 96.69 295 GLY A N 1
ATOM 2210 C CA . GLY A 1 295 ? -11.282 3.345 26.633 1.00 96.69 295 GLY A CA 1
ATOM 2211 C C . GLY A 1 295 ? -10.747 2.214 25.760 1.00 96.69 295 GLY A C 1
ATOM 2212 O O . GLY A 1 295 ? -9.539 2.014 25.620 1.00 96.69 295 GLY A O 1
ATOM 2213 N N . ILE A 1 296 ? -11.673 1.460 25.174 1.00 97.19 296 ILE A N 1
ATOM 2214 C CA . ILE A 1 296 ? -11.378 0.362 24.251 1.00 97.19 296 ILE A CA 1
ATOM 2215 C C . ILE A 1 296 ? -12.172 0.585 22.971 1.00 97.19 296 ILE A C 1
ATOM 2217 O O . ILE A 1 296 ? -13.399 0.640 22.997 1.00 97.19 296 ILE A O 1
ATOM 2221 N N . ILE A 1 297 ? -11.479 0.700 21.845 1.00 97.06 297 ILE A N 1
ATOM 2222 C CA . ILE A 1 297 ? -12.115 0.750 20.534 1.00 97.06 297 ILE A CA 1
ATOM 2223 C C . ILE A 1 297 ? -12.391 -0.671 20.081 1.00 97.06 297 ILE A C 1
ATOM 2225 O O . ILE A 1 297 ? -11.474 -1.491 20.003 1.00 97.06 297 ILE A O 1
ATOM 2229 N N . VAL A 1 298 ? -13.651 -0.940 19.756 1.00 96.94 298 VAL A N 1
ATOM 2230 C CA . VAL A 1 298 ? -14.072 -2.196 19.145 1.00 96.94 298 VAL A CA 1
ATOM 2231 C C . VAL A 1 298 ? -14.786 -1.968 17.824 1.00 96.94 298 VAL A C 1
ATOM 2233 O O . VAL A 1 298 ? -15.404 -0.925 17.625 1.00 96.94 298 VAL A O 1
ATOM 2236 N N . GLY A 1 299 ? -14.724 -2.945 16.924 1.00 94.94 299 GLY A N 1
ATOM 2237 C CA . GLY A 1 299 ? -15.481 -2.912 15.679 1.00 94.94 299 GLY A CA 1
ATOM 2238 C C . GLY A 1 299 ? -15.570 -4.268 14.996 1.00 94.94 299 GLY A C 1
ATOM 2239 O O . GLY A 1 299 ? -14.592 -5.008 14.920 1.00 94.94 299 GLY A O 1
ATOM 2240 N N . TYR A 1 300 ? -16.747 -4.592 14.476 1.00 93.62 300 TYR A N 1
ATOM 2241 C CA . TYR A 1 300 ? -17.006 -5.801 13.707 1.00 93.62 300 TYR A CA 1
ATOM 2242 C C . TYR A 1 300 ? -17.916 -5.454 12.539 1.00 93.62 300 TYR A C 1
ATOM 2244 O O . TYR A 1 300 ? -19.057 -5.077 12.762 1.00 93.62 300 TYR A O 1
ATOM 2252 N N . LEU A 1 301 ? -17.438 -5.592 11.302 1.00 90.06 301 LEU A N 1
ATOM 2253 C CA . LEU A 1 301 ? -18.174 -5.169 10.109 1.00 90.06 301 LEU A CA 1
ATOM 2254 C C . LEU A 1 301 ? -19.603 -5.732 10.084 1.00 90.06 301 LEU A C 1
ATOM 2256 O O . LEU A 1 301 ? -19.790 -6.948 10.060 1.00 90.06 301 LEU A O 1
ATOM 2260 N N . ASN A 1 302 ? -20.599 -4.842 10.023 1.00 89.06 302 ASN A N 1
ATOM 2261 C CA . ASN A 1 302 ? -22.025 -5.189 9.981 1.00 89.06 302 ASN A CA 1
ATOM 2262 C C . ASN A 1 302 ? -22.517 -6.033 11.178 1.00 89.06 302 ASN A C 1
ATOM 2264 O O . ASN A 1 302 ? -23.561 -6.675 11.071 1.00 89.06 302 ASN A O 1
ATOM 2268 N N . GLY A 1 303 ? -21.776 -6.080 12.287 1.00 92.38 303 GLY A N 1
ATOM 2269 C CA . GLY A 1 303 ? -22.177 -6.780 13.507 1.00 92.38 303 GLY A CA 1
ATOM 2270 C C . GLY A 1 303 ? -22.895 -5.866 14.497 1.00 92.38 303 GLY A C 1
ATOM 2271 O O . GLY A 1 303 ? -22.713 -4.651 14.475 1.00 92.38 303 GLY A O 1
ATOM 2272 N N . ALA A 1 304 ? -23.687 -6.461 15.389 1.00 96.50 304 ALA A N 1
ATOM 2273 C CA . ALA A 1 304 ? -24.178 -5.786 16.587 1.00 96.50 304 ALA A CA 1
ATOM 2274 C C . ALA A 1 304 ? -23.216 -6.027 17.757 1.00 96.50 304 ALA A C 1
ATOM 2276 O O . ALA A 1 304 ? -22.643 -7.114 17.882 1.00 96.50 304 ALA A O 1
ATOM 2277 N N . LEU A 1 305 ? -23.049 -5.015 18.608 1.00 97.69 305 LEU A N 1
ATOM 2278 C CA . LEU A 1 305 ? -22.088 -5.015 19.706 1.00 97.69 305 LEU A CA 1
ATOM 2279 C C . LEU A 1 305 ? -22.795 -4.782 21.047 1.00 97.69 305 LEU A C 1
ATOM 2281 O O . LEU A 1 305 ? -23.627 -3.882 21.184 1.00 97.69 305 LEU A O 1
ATOM 2285 N N . ARG A 1 306 ? -22.425 -5.567 22.059 1.00 98.25 306 ARG A N 1
ATOM 2286 C CA . ARG A 1 306 ? -22.774 -5.338 23.469 1.00 98.25 306 ARG A CA 1
ATOM 2287 C C . ARG A 1 306 ? -21.532 -5.521 24.325 1.00 98.25 306 ARG A C 1
ATOM 2289 O O . ARG A 1 306 ? -20.604 -6.222 23.933 1.00 98.25 306 ARG A O 1
ATOM 2296 N N . TYR A 1 307 ? -21.488 -4.892 25.488 1.00 98.31 307 TYR A N 1
ATOM 2297 C CA . TYR A 1 307 ? -20.328 -4.956 26.370 1.00 98.31 307 TYR A CA 1
ATOM 2298 C C . TYR A 1 307 ? -20.742 -5.035 27.834 1.00 98.31 307 TYR A C 1
ATOM 2300 O O . TYR A 1 307 ? -21.857 -4.664 28.190 1.00 98.31 307 TYR A O 1
ATOM 2308 N N . ARG A 1 308 ? -19.837 -5.498 28.694 1.00 97.94 308 ARG A N 1
ATOM 2309 C CA . ARG A 1 308 ? -20.009 -5.401 30.146 1.00 97.94 308 ARG A CA 1
ATOM 2310 C C . ARG A 1 308 ? -18.698 -5.094 30.853 1.00 97.94 308 ARG A C 1
ATOM 2312 O O . ARG A 1 308 ? -17.618 -5.510 30.420 1.00 97.94 308 ARG A O 1
ATOM 2319 N N . ALA A 1 309 ? -18.804 -4.363 31.956 1.00 95.56 309 ALA A N 1
ATOM 2320 C CA . ALA A 1 309 ? -17.697 -4.107 32.866 1.00 95.56 309 ALA A CA 1
ATOM 2321 C C . ALA A 1 309 ? -17.695 -5.178 33.967 1.00 95.56 309 ALA A C 1
ATOM 2323 O O . ALA A 1 309 ? -18.645 -5.281 34.745 1.00 95.56 309 ALA A O 1
ATOM 2324 N N . GLY A 1 310 ? -16.650 -6.008 34.012 1.00 88.62 310 GLY A N 1
ATOM 2325 C CA . GLY A 1 310 ? -16.558 -7.126 34.958 1.00 88.62 310 GLY A CA 1
ATOM 2326 C C . GLY A 1 310 ? -17.755 -8.086 34.882 1.00 88.62 310 GLY A C 1
ATOM 2327 O O . GLY A 1 310 ? -18.124 -8.545 33.802 1.00 88.62 310 GLY A O 1
ATOM 2328 N N . GLY A 1 311 ? -18.350 -8.393 36.039 1.00 89.56 311 GLY A N 1
ATOM 2329 C CA . GLY A 1 311 ? -19.528 -9.262 36.173 1.00 89.56 311 GLY A CA 1
ATOM 2330 C C . GLY A 1 311 ? -20.882 -8.552 36.051 1.00 89.56 311 GLY A C 1
ATOM 2331 O O . GLY A 1 311 ? -21.891 -9.157 36.393 1.00 89.56 311 GLY A O 1
ATOM 2332 N N . GLY A 1 312 ? -20.907 -7.285 35.623 1.00 94.75 312 GLY A N 1
ATOM 2333 C CA . GLY A 1 312 ? -22.140 -6.507 35.496 1.00 94.75 312 GLY A CA 1
ATOM 2334 C C . GLY A 1 312 ? -23.028 -6.914 34.315 1.00 94.75 312 GLY A C 1
ATOM 2335 O O . GLY A 1 312 ? -22.721 -7.838 33.552 1.00 94.75 312 GLY A O 1
ATOM 2336 N N . ASP A 1 313 ? -24.122 -6.171 34.155 1.00 97.50 313 ASP A N 1
ATOM 2337 C CA . ASP A 1 313 ? -25.088 -6.362 33.074 1.00 97.50 313 ASP A CA 1
ATOM 2338 C C . ASP A 1 313 ? -24.507 -6.027 31.694 1.00 97.50 313 ASP A C 1
ATOM 2340 O O . ASP A 1 313 ? -23.604 -5.200 31.538 1.00 97.50 313 ASP A O 1
ATOM 2344 N N . TRP A 1 314 ? -25.066 -6.667 30.666 1.00 98.00 314 TRP A N 1
ATOM 2345 C CA . TRP A 1 314 ? -24.739 -6.397 29.268 1.00 98.00 314 TRP A CA 1
ATOM 2346 C C . TRP A 1 314 ? -25.398 -5.108 28.773 1.00 98.00 314 TRP A C 1
ATOM 2348 O O . TRP A 1 314 ? -26.618 -5.047 28.601 1.00 98.00 314 TRP A O 1
ATOM 2358 N N . LEU A 1 315 ? -24.572 -4.122 28.442 1.00 98.19 315 LEU A N 1
ATOM 2359 C CA . LEU A 1 315 ? -24.962 -2.830 27.893 1.00 98.19 315 LEU A CA 1
ATOM 2360 C C . LEU A 1 315 ? -24.866 -2.829 26.357 1.00 98.19 315 LEU A C 1
ATOM 2362 O O . LEU A 1 315 ? -23.958 -3.450 25.796 1.00 98.19 315 LEU A O 1
ATOM 2366 N N . PRO A 1 316 ? -25.781 -2.149 25.646 1.00 97.12 316 PRO A N 1
ATOM 2367 C CA . PRO A 1 316 ? -25.698 -2.012 24.196 1.00 97.12 316 PRO A CA 1
ATOM 2368 C C . PRO A 1 316 ? -24.561 -1.067 23.783 1.00 97.12 316 PRO A C 1
ATOM 2370 O O . PRO A 1 316 ? -24.286 -0.080 24.463 1.00 97.12 316 PRO A O 1
ATOM 2373 N N . ALA A 1 317 ? -23.943 -1.332 22.632 1.00 95.75 317 ALA A N 1
ATOM 2374 C CA . ALA A 1 317 ? -23.084 -0.383 21.933 1.00 95.75 317 ALA A CA 1
ATOM 2375 C C . ALA A 1 317 ? -23.715 -0.006 20.582 1.00 95.75 317 ALA A C 1
ATOM 2377 O O . ALA A 1 317 ? -24.329 -0.832 19.907 1.00 95.75 317 ALA A O 1
ATOM 2378 N N . THR A 1 318 ? -23.602 1.265 20.198 1.00 90.12 318 THR A N 1
ATOM 2379 C CA . THR A 1 318 ? -24.245 1.782 18.984 1.00 90.12 318 THR A CA 1
ATOM 2380 C C . THR A 1 318 ? -23.436 1.426 17.743 1.00 90.12 318 THR A C 1
ATOM 2382 O O . THR A 1 318 ? -22.282 1.829 17.621 1.00 90.12 318 THR A O 1
ATOM 2385 N N . GLY A 1 319 ? -24.077 0.763 16.780 1.00 91.81 319 GLY A N 1
ATOM 2386 C CA . GLY A 1 319 ? -23.484 0.462 15.479 1.00 91.81 319 GLY A CA 1
ATOM 2387 C C . GLY A 1 319 ? -22.496 -0.703 15.512 1.00 91.81 319 GLY A C 1
ATOM 2388 O O . GLY A 1 319 ? -22.502 -1.531 16.419 1.00 91.81 319 GLY A O 1
ATOM 2389 N N . ASP A 1 320 ? -21.661 -0.765 14.480 1.00 93.94 320 ASP A N 1
ATOM 2390 C CA . ASP A 1 320 ? -20.714 -1.853 14.232 1.00 93.94 320 ASP A CA 1
ATOM 2391 C C . ASP A 1 320 ? -19.266 -1.482 14.626 1.00 93.94 320 ASP A C 1
ATOM 2393 O O . ASP A 1 320 ? -18.333 -2.253 14.400 1.00 93.94 320 ASP A O 1
ATOM 2397 N N . ALA A 1 321 ? -19.087 -0.311 15.253 1.00 96.31 321 ALA A N 1
ATOM 2398 C CA . ALA A 1 321 ? -17.878 0.134 15.939 1.00 96.31 321 ALA A CA 1
ATOM 2399 C C . ALA A 1 321 ? -18.222 1.071 17.105 1.00 96.31 321 ALA A C 1
ATOM 2401 O O . ALA A 1 321 ? -19.131 1.891 16.993 1.00 96.31 321 ALA A O 1
ATOM 2402 N N . ALA A 1 322 ? -17.473 0.984 18.205 1.00 96.81 322 ALA A N 1
ATOM 2403 C CA . ALA A 1 322 ? -17.717 1.771 19.412 1.00 96.81 322 ALA A CA 1
ATOM 2404 C C . ALA A 1 322 ? -16.431 2.073 20.196 1.00 96.81 322 ALA A C 1
ATOM 2406 O O . ALA A 1 322 ? -15.486 1.283 20.187 1.00 96.81 322 ALA A O 1
ATOM 2407 N N . LEU A 1 323 ? -16.429 3.202 20.913 1.00 97.31 323 LEU A N 1
ATOM 2408 C CA . LEU A 1 323 ? -15.487 3.488 21.996 1.00 97.31 323 LEU A CA 1
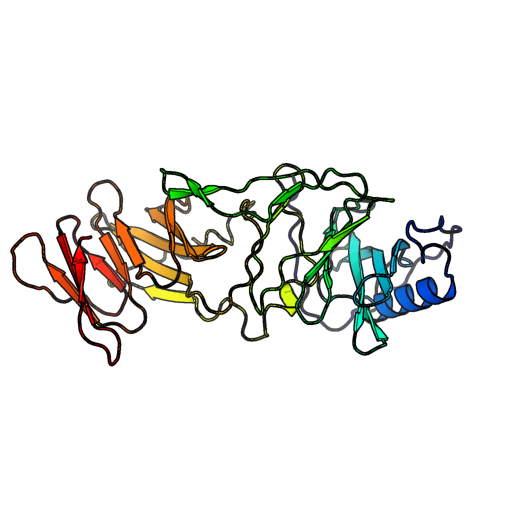ATOM 2409 C C . LEU A 1 323 ? -16.147 3.089 23.316 1.00 97.31 323 LEU A C 1
ATOM 2411 O O . LEU A 1 323 ? -17.102 3.727 23.754 1.00 97.31 323 LEU A O 1
ATOM 2415 N N . LEU A 1 324 ? -15.653 2.018 23.924 1.00 97.00 324 LEU A N 1
ATOM 2416 C CA . LEU A 1 324 ? -16.173 1.471 25.171 1.00 97.00 324 LEU A CA 1
ATOM 2417 C C . LEU A 1 324 ? -15.415 2.039 26.379 1.00 97.00 324 LEU A C 1
ATOM 2419 O O . LEU A 1 324 ? -14.233 2.376 26.249 1.00 97.00 324 LEU A O 1
ATOM 2423 N N . PRO A 1 325 ? -16.040 2.094 27.572 1.00 96.69 325 PRO A N 1
ATOM 2424 C CA . PRO A 1 325 ? -15.350 2.465 28.806 1.00 96.69 325 PRO A CA 1
ATOM 2425 C C . PRO A 1 325 ? -14.132 1.574 29.069 1.00 96.69 325 PRO A C 1
ATOM 2427 O O . PRO A 1 325 ? -14.165 0.377 28.782 1.00 96.69 325 PRO A O 1
ATOM 2430 N N . ALA A 1 326 ? -13.081 2.117 29.682 1.00 96.38 326 ALA A N 1
ATOM 2431 C CA . ALA A 1 326 ? -11.852 1.359 29.940 1.00 96.38 326 ALA A CA 1
ATOM 2432 C C . ALA A 1 326 ? -12.032 0.176 30.906 1.00 96.38 326 ALA A C 1
ATOM 2434 O O . ALA A 1 326 ? -11.298 -0.803 30.823 1.00 96.38 326 ALA A O 1
ATOM 2435 N N . ALA A 1 327 ? -13.055 0.229 31.766 1.00 96.25 327 ALA A N 1
ATOM 2436 C CA . ALA A 1 327 ? -13.438 -0.866 32.657 1.00 96.25 327 ALA A CA 1
ATOM 2437 C C . ALA A 1 327 ? -14.156 -2.032 31.944 1.00 96.25 327 ALA A C 1
ATOM 2439 O O . ALA A 1 327 ? -14.539 -3.008 32.594 1.00 96.25 327 ALA A O 1
ATOM 2440 N N . THR A 1 328 ? -14.382 -1.942 30.629 1.00 97.69 328 THR A N 1
ATOM 2441 C CA . THR A 1 328 ? -14.983 -3.033 29.855 1.00 97.69 328 THR A CA 1
ATOM 2442 C C . THR A 1 328 ? -14.094 -4.268 29.928 1.00 97.69 328 THR A C 1
ATOM 2444 O O . THR A 1 328 ? -12.923 -4.215 29.564 1.00 97.69 328 THR A O 1
ATOM 2447 N N . ALA A 1 329 ? -14.664 -5.384 30.378 1.00 97.06 329 ALA A N 1
ATOM 2448 C CA . ALA A 1 329 ? -13.953 -6.656 30.489 1.00 97.06 329 ALA A CA 1
ATOM 2449 C C . ALA A 1 329 ? -14.299 -7.604 29.338 1.00 97.06 329 ALA A C 1
ATOM 2451 O O . ALA A 1 329 ? -13.479 -8.431 28.942 1.00 97.06 329 ALA A O 1
ATOM 2452 N N . GLN A 1 330 ? -15.525 -7.513 28.818 1.00 97.75 330 GLN A N 1
ATOM 2453 C CA . GLN A 1 330 ? -16.023 -8.416 27.789 1.00 97.75 330 GLN A CA 1
ATOM 2454 C C . GLN A 1 330 ? -16.892 -7.692 26.773 1.00 97.75 330 GLN A C 1
ATOM 2456 O O . GLN A 1 330 ? -17.603 -6.738 27.101 1.00 97.75 330 GLN A O 1
ATOM 2461 N N . VAL A 1 331 ? -16.849 -8.205 25.547 1.00 97.81 331 VAL A N 1
ATOM 2462 C CA . VAL A 1 331 ? -17.666 -7.758 24.423 1.00 97.81 331 VAL A CA 1
ATOM 2463 C C . VAL A 1 331 ? -18.347 -8.973 23.806 1.00 97.81 331 VAL A C 1
ATOM 2465 O O . VAL A 1 331 ? -17.715 -10.003 23.584 1.00 97.81 331 VAL A O 1
ATOM 2468 N N . GLU A 1 332 ? -19.645 -8.845 23.563 1.00 97.94 332 GLU A N 1
ATOM 2469 C CA . GLU A 1 332 ? -20.459 -9.776 22.794 1.00 97.94 332 GLU A CA 1
ATOM 2470 C C . GLU A 1 332 ? -20.626 -9.194 21.393 1.00 97.94 332 GLU A C 1
ATOM 2472 O O . GLU A 1 332 ? -21.034 -8.041 21.219 1.00 97.94 332 GLU A O 1
ATOM 2477 N N . ILE A 1 333 ? -20.282 -9.996 20.394 1.00 97.12 333 ILE A N 1
ATOM 2478 C CA . ILE A 1 333 ? -20.353 -9.633 18.986 1.00 97.12 333 ILE A CA 1
ATOM 2479 C C . ILE A 1 333 ? -21.367 -10.555 18.334 1.00 97.12 333 ILE A C 1
ATOM 2481 O O . ILE A 1 333 ? -21.230 -11.773 18.403 1.00 97.12 333 ILE A O 1
ATOM 2485 N N . THR A 1 334 ? -22.361 -9.974 17.669 1.00 97.12 334 THR A N 1
ATOM 2486 C CA . THR A 1 334 ? -23.346 -10.716 16.875 1.00 97.12 334 THR A CA 1
ATOM 2487 C C . THR A 1 334 ? -23.129 -10.408 15.395 1.00 97.12 334 THR A C 1
ATOM 2489 O O . THR A 1 334 ? -23.546 -9.340 14.933 1.00 97.12 334 THR A O 1
ATOM 2492 N N . PRO A 1 335 ? -22.462 -11.291 14.629 1.00 94.56 335 PRO A N 1
ATOM 2493 C CA . PRO A 1 335 ? -22.317 -11.127 13.187 1.00 94.56 335 PRO A CA 1
ATOM 2494 C C . PRO A 1 335 ? -23.677 -11.091 12.485 1.00 94.56 335 PRO A C 1
ATOM 2496 O O . PRO A 1 335 ? -24.628 -11.749 12.912 1.00 94.56 335 PRO A O 1
ATOM 2499 N N . ARG A 1 336 ? -23.770 -10.386 11.353 1.00 92.50 336 ARG A N 1
ATOM 2500 C CA . ARG A 1 336 ? -24.987 -10.393 10.530 1.00 92.50 336 ARG A CA 1
ATOM 2501 C C . ARG A 1 336 ? -25.317 -11.818 10.069 1.00 92.50 336 ARG A C 1
ATOM 2503 O O . ARG A 1 336 ? -24.591 -12.383 9.258 1.00 92.50 336 ARG A O 1
ATOM 2510 N N . GLY A 1 337 ? -26.428 -12.369 10.560 1.00 91.75 337 GLY A N 1
ATOM 2511 C CA . GLY A 1 337 ? -26.866 -13.735 10.243 1.00 91.75 337 GLY A CA 1
ATOM 2512 C C . GLY A 1 337 ? -26.067 -14.842 10.943 1.00 91.75 337 GLY A C 1
ATOM 2513 O O . GLY A 1 337 ? -26.225 -16.006 10.588 1.00 91.75 337 GLY A O 1
ATOM 2514 N N . GLY A 1 338 ? -25.211 -14.492 11.908 1.00 93.12 338 GLY A N 1
ATOM 2515 C CA . GLY A 1 338 ? -24.433 -15.436 12.710 1.00 93.12 338 GLY A CA 1
ATOM 2516 C C . GLY A 1 338 ? -24.923 -15.531 14.154 1.00 93.12 338 GLY A C 1
ATOM 2517 O O . GLY A 1 338 ? -25.790 -14.774 14.588 1.00 93.12 338 GLY A O 1
ATOM 2518 N N . GLN A 1 339 ? -24.339 -16.466 14.903 1.00 96.44 339 GLN A N 1
ATOM 2519 C CA . GLN A 1 339 ? -24.557 -16.586 16.345 1.00 96.44 339 GLN A CA 1
ATOM 2520 C C . GLN A 1 339 ? -23.663 -15.601 17.113 1.00 96.44 339 GLN A C 1
ATOM 2522 O O . GLN A 1 339 ? -22.539 -15.337 16.668 1.00 96.44 339 GLN A O 1
ATOM 2527 N N . PRO A 1 340 ? -24.130 -15.061 18.252 1.00 97.00 340 PRO A N 1
ATOM 2528 C CA . PRO A 1 340 ? -23.307 -14.218 19.103 1.00 97.00 340 PRO A CA 1
ATOM 2529 C C . PRO A 1 340 ? -22.117 -14.997 19.672 1.00 97.00 340 PRO A C 1
ATOM 2531 O O . PRO A 1 340 ? -22.229 -16.178 20.004 1.00 97.00 340 PRO A O 1
ATOM 2534 N N . PHE A 1 341 ? -20.982 -14.320 19.826 1.00 97.00 341 PHE A N 1
ATOM 2535 C CA . PHE A 1 341 ? -19.824 -14.838 20.550 1.00 97.00 341 PHE A CA 1
ATOM 2536 C C . PHE A 1 341 ? -19.268 -13.783 21.508 1.00 97.00 341 PHE A C 1
ATOM 2538 O O . PHE A 1 341 ? -19.323 -12.583 21.236 1.00 97.00 341 PHE A O 1
ATOM 2545 N N . VAL A 1 342 ? -18.724 -14.238 22.639 1.00 96.75 342 VAL A N 1
ATOM 2546 C CA . VAL A 1 342 ? -18.162 -13.379 23.689 1.00 96.75 342 VAL A CA 1
ATOM 2547 C C . VAL A 1 342 ? -16.645 -13.483 23.685 1.00 96.75 342 VAL A C 1
ATOM 2549 O O . VAL A 1 342 ? -16.083 -14.573 23.608 1.00 96.75 342 VAL A O 1
ATOM 2552 N N . THR A 1 343 ? -15.979 -12.343 23.822 1.00 95.38 343 THR A N 1
ATOM 2553 C CA . THR A 1 343 ? -14.524 -12.247 23.937 1.00 95.38 343 THR A CA 1
ATOM 2554 C C . THR A 1 343 ? -14.134 -11.316 25.074 1.00 95.38 343 THR A C 1
ATOM 2556 O O . THR A 1 343 ? -14.810 -10.324 25.352 1.00 95.38 343 THR A O 1
ATOM 2559 N N . VAL A 1 344 ? -13.009 -11.623 25.716 1.00 94.50 344 VAL A N 1
ATOM 2560 C CA . VAL A 1 344 ? -12.341 -10.703 26.644 1.00 94.50 344 VAL A CA 1
ATOM 2561 C C . VAL A 1 344 ? -11.706 -9.571 25.839 1.00 94.50 344 VAL A C 1
ATOM 2563 O O . VAL A 1 344 ? -11.294 -9.787 24.692 1.00 94.50 344 VAL A O 1
ATOM 2566 N N . VAL A 1 345 ? -11.644 -8.368 26.407 1.00 89.75 345 VAL A N 1
ATOM 2567 C CA . VAL A 1 345 ? -11.007 -7.194 25.788 1.00 89.75 345 VAL A CA 1
ATOM 2568 C C . VAL A 1 345 ? -10.024 -6.497 26.706 1.00 89.75 345 VAL A C 1
ATOM 2570 O O . VAL A 1 345 ? -10.026 -6.790 27.917 1.00 89.75 345 VAL A O 1
#

pLDDT: mean 84.78, std 17.17, range [24.81, 98.31]